Protein 7C2B (pdb70)

Nearest PDB structures (foldseek):
  7c3f-assembly2_D  TM=9.978E-01  e=9.687E-22  Arabidopsis thaliana
  7c3f-assembly6_P  TM=9.984E-01  e=7.703E-21  Arabidopsis thaliana
  2pu9-assembly1_A  TM=9.863E-01  e=1.055E-16  Synechocystis sp.
  2pvg-assembly1_A  TM=9.578E-01  e=2.365E-15  Synechocystis sp.
  2pvd-assembly1_A  TM=9.633E-01  e=4.521E-15  Synechocystis sp.

Organism: Arabidopsis thaliana (NCBI:txid3702)

Secondary structure (DSSP, 8-state):
-PPPHHHHHHHHHHHHHHHHHHT-B-BSSHHHHHHHHHHHHHHHHHHSS-B-TTB--S-HHHHHHH-TTBSSPHHHHHH---TTSSSB-TTSTTB-S-S---HHHHHHHT--/-HHHHHHHTTTT-EEEE-S--EE--STT-S-EE-TT-EEEEEEE--EETTEE---SS-EEEEEEEEETTTEEEEEEEEE-GGGEEE--/--TTSEEEE-TTTHHHHHHHTTTS-EEEEEE-TT-HHHHHHHHHHHHHHHH-TTSEEEEEE-STTTHHHHHHH---BSSEEEEEETTEEEEEEESS-HHHHHHHHHHHH-

Structure (mmCIF, N/CA/C/O backbone):
data_7C2B
#
_entry.id   7C2B
#
_cell.length_a   68.738
_cell.length_b   83.943
_cell.length_c   69.041
_cell.angle_alpha   90.000
_cell.angle_beta   90.000
_cell.angle_gamma   90.000
#
_symmetry.space_group_name_H-M   'P 21 21 21'
#
loop_
_entity.id
_entity.type
_entity.pdbx_description
1 polymer 'Ferredoxin-thioredoxin reductase catalytic chain, chloroplastic'
2 polymer 'Ferredoxin-thioredoxin reductase variable chain, chloroplastic'
3 polymer 'Thioredoxin F2, chloroplastic'
4 non-polymer 'IRON/SULFUR CLUSTER'
5 non-polymer 'NITRATE ION'
6 non-polymer 'MAGNESIUM ION'
7 water water
#
loop_
_atom_site.group_PDB
_atom_site.id
_atom_site.type_symbol
_atom_site.label_atom_id
_atom_site.label_alt_id
_atom_site.label_comp_id
_atom_site.label_asym_id
_atom_site.label_entity_id
_atom_site.label_seq_id
_atom_site.pdbx_PDB_ins_code
_atom_site.Cartn_x
_atom_site.Cartn_y
_atom_site.Cartn_z
_atom_site.occupancy
_atom_site.B_iso_or_equiv
_atom_site.auth_seq_id
_atom_site.auth_comp_id
_atom_site.auth_asym_id
_atom_site.auth_atom_id
_atom_site.pdbx_PDB_model_num
ATOM 1 N N . THR A 1 3 ? 36.501 60.285 65.560 1.00 53.44 3 THR A N 1
ATOM 2 C CA . THR A 1 3 ? 36.437 61.479 66.395 1.00 54.60 3 THR A CA 1
ATOM 3 C C . THR A 1 3 ? 35.623 62.563 65.686 1.00 51.09 3 THR A C 1
ATOM 4 O O . THR A 1 3 ? 35.230 62.387 64.530 1.00 51.81 3 THR A O 1
ATOM 8 N N . GLU A 1 4 ? 35.359 63.683 66.382 1.00 50.10 4 GLU A N 1
ATOM 9 C CA . GLU A 1 4 ? 34.575 64.742 65.763 1.00 42.82 4 GLU A CA 1
ATOM 10 C C . GLU A 1 4 ? 35.468 65.598 64.864 1.00 43.01 4 GLU A C 1
ATOM 11 O O . GLU A 1 4 ? 36.604 65.911 65.229 1.00 43.03 4 GLU A O 1
ATOM 17 N N . PRO A 1 5 ? 34.991 65.968 63.681 1.00 35.95 5 PRO A N 1
ATOM 18 C CA . PRO A 1 5 ? 35.796 66.810 62.793 1.00 32.55 5 PRO A CA 1
ATOM 19 C C . PRO A 1 5 ? 35.856 68.242 63.304 1.00 30.62 5 PRO A C 1
ATOM 20 O O . PRO A 1 5 ? 34.999 68.698 64.063 1.00 26.08 5 PRO A O 1
ATOM 24 N N . SER A 1 6 ? 36.897 68.953 62.878 1.00 29.12 6 SER A N 1
ATOM 25 C CA . SER A 1 6 ? 37.040 70.346 63.274 1.00 31.45 6 SER A CA 1
ATOM 26 C C . SER A 1 6 ? 35.916 71.180 62.675 1.00 30.63 6 SER A C 1
ATOM 27 O O . SER A 1 6 ? 35.390 70.879 61.600 1.00 25.82 6 SER A O 1
ATOM 30 N N . GLU A 1 7 ? 35.531 72.229 63.403 1.00 30.85 7 GLU A N 1
ATOM 31 C CA . GLU A 1 7 ? 34.536 73.165 62.893 1.00 31.94 7 GLU A CA 1
ATOM 32 C C . GLU A 1 7 ? 34.930 73.690 61.519 1.00 26.96 7 GLU A C 1
ATOM 33 O O . GLU A 1 7 ? 34.086 73.808 60.623 1.00 27.55 7 GLU A O 1
ATOM 39 N N . LYS A 1 8 ? 36.209 74.010 61.333 1.00 26.30 8 LYS A N 1
ATOM 40 C CA . LYS A 1 8 ? 36.621 74.654 60.089 1.00 31.59 8 LYS A CA 1
ATOM 41 C C . LYS A 1 8 ? 36.491 73.706 58.904 1.00 27.63 8 LYS A C 1
ATOM 42 O O . LYS A 1 8 ? 36.045 74.114 57.825 1.00 23.36 8 LYS A O 1
ATOM 48 N N . SER A 1 9 ? 36.854 72.433 59.094 1.00 27.55 9 SER A N 1
ATOM 49 C CA . SER A 1 9 ? 36.698 71.452 58.024 1.00 26.63 9 SER A CA 1
ATOM 50 C C . SER A 1 9 ? 35.229 71.178 57.730 1.00 22.91 9 SER A C 1
ATOM 51 O O . SER A 1 9 ? 34.857 70.980 56.570 1.00 22.13 9 SER A O 1
ATOM 54 N N . VAL A 1 10 ? 34.372 71.164 58.754 1.00 21.07 10 VAL A N 1
ATOM 55 C CA . VAL A 1 10 ? 32.945 70.997 58.488 1.00 20.29 10 VAL A CA 1
ATOM 56 C C . VAL A 1 10 ? 32.438 72.139 57.613 1.00 20.32 10 VAL A C 1
ATOM 57 O O . VAL A 1 10 ? 31.700 71.929 56.641 1.00 19.63 10 VAL A O 1
ATOM 61 N N . GLU A 1 11 ? 32.832 73.368 57.943 1.00 20.52 11 GLU A N 1
ATOM 62 C CA . GLU A 1 11 ? 32.378 74.512 57.158 1.00 21.95 11 GLU A CA 1
ATOM 63 C C . GLU A 1 11 ? 32.928 74.468 55.728 1.00 19.91 11 GLU A C 1
ATOM 64 O O . GLU A 1 11 ? 32.199 74.761 54.770 1.00 20.66 11 GLU A O 1
ATOM 70 N N . ILE A 1 12 ? 34.190 74.059 55.556 1.00 21.17 12 ILE A N 1
ATOM 71 C CA . ILE A 1 12 ? 34.729 73.819 54.210 1.00 22.06 12 ILE A CA 1
ATOM 72 C C . ILE A 1 12 ? 33.827 72.856 53.441 1.00 21.22 12 ILE A C 1
ATOM 73 O O . ILE A 1 12 ? 33.406 73.120 52.302 1.00 18.47 12 ILE A O 1
ATOM 78 N N . MET A 1 13 ? 33.491 71.732 54.066 1.00 19.21 13 MET A N 1
ATOM 79 C CA . MET A 1 13 ? 32.738 70.722 53.340 1.00 18.34 13 MET A CA 1
ATOM 80 C C . MET A 1 13 ? 31.268 71.103 53.183 1.00 17.65 13 MET A C 1
ATOM 81 O O . MET A 1 13 ? 30.616 70.671 52.215 1.00 18.12 13 MET A O 1
ATOM 86 N N . ARG A 1 14 ? 30.735 71.930 54.087 1.00 18.07 14 ARG A N 1
ATOM 87 C CA . ARG A 1 14 ? 29.373 72.427 53.911 1.00 18.49 14 ARG A CA 1
ATOM 88 C C . ARG A 1 14 ? 29.286 73.353 52.701 1.00 18.20 14 ARG A C 1
ATOM 89 O O . ARG A 1 14 ? 28.381 73.216 51.866 1.00 17.07 14 ARG A O 1
ATOM 97 N N . LYS A 1 15 ? 30.200 74.331 52.614 1.00 18.60 15 LYS A N 1
ATOM 98 C CA . LYS A 1 15 ? 30.216 75.245 51.472 1.00 19.87 15 LYS A CA 1
ATOM 99 C C . LYS A 1 15 ? 30.400 74.484 50.168 1.00 17.40 15 LYS A C 1
ATOM 100 O O . LYS A 1 15 ? 29.742 74.782 49.164 1.00 16.69 15 LYS A O 1
ATOM 106 N N . PHE A 1 16 ? 31.324 73.519 50.164 1.00 17.36 16 PHE A N 1
ATOM 107 C CA . PHE A 1 16 ? 31.526 72.660 49.000 1.00 16.13 16 PHE A CA 1
ATOM 108 C C . PHE A 1 16 ? 30.225 71.980 48.585 1.00 17.23 16 PHE A C 1
ATOM 109 O O . PHE A 1 16 ? 29.848 71.997 47.407 1.00 16.22 16 PHE A O 1
ATOM 117 N N . SER A 1 17 ? 29.519 71.383 49.548 1.00 16.59 17 SER A N 1
ATOM 118 C CA . SER A 1 17 ? 28.308 70.638 49.215 1.00 17.55 17 SER A CA 1
ATOM 119 C C . SER A 1 17 ? 27.273 71.526 48.543 1.00 16.60 17 SER A C 1
ATOM 120 O O . SER A 1 17 ? 26.632 71.111 47.571 1.00 17.02 17 SER A O 1
ATOM 123 N N . GLU A 1 18 ? 27.127 72.764 49.018 1.00 16.48 18 GLU A N 1
ATOM 124 C CA . GLU A 1 18 ? 26.152 73.680 48.434 1.00 18.21 18 GLU A CA 1
ATOM 125 C C . GLU A 1 18 ? 26.500 74.027 46.990 1.00 17.23 18 GLU A C 1
ATOM 126 O O . GLU A 1 18 ? 25.648 73.932 46.092 1.00 16.99 18 GLU A O 1
ATOM 132 N N . GLN A 1 19 ? 27.746 74.446 46.735 1.00 16.58 19 GLN A N 1
ATOM 133 C CA . GLN A 1 19 ? 28.064 74.843 45.370 1.00 16.12 19 GLN A CA 1
ATOM 134 C C . GLN A 1 19 ? 28.105 73.633 44.445 1.00 17.34 19 GLN A C 1
ATOM 135 O O . GLN A 1 19 ? 27.722 73.737 43.273 1.00 17.59 19 GLN A O 1
ATOM 141 N N . TYR A 1 20 ? 28.526 72.469 44.947 1.00 17.49 20 TYR A N 1
ATOM 142 C CA . TYR A 1 20 ? 28.604 71.327 44.044 1.00 17.01 20 TYR A CA 1
ATOM 143 C C . TYR A 1 20 ? 27.220 70.787 43.717 1.00 18.07 20 TYR A C 1
ATOM 144 O O . TYR A 1 20 ? 26.966 70.360 42.585 1.00 17.33 20 TYR A O 1
ATOM 153 N N . ALA A 1 21 ? 26.316 70.786 44.699 1.00 16.06 21 ALA A N 1
ATOM 154 C CA . ALA A 1 21 ? 24.931 70.441 44.402 1.00 18.63 21 ALA A CA 1
ATOM 155 C C . ALA A 1 21 ? 24.368 71.379 43.336 1.00 18.38 21 ALA A C 1
ATOM 156 O O . ALA A 1 21 ? 23.763 70.927 42.357 1.00 17.34 21 ALA A O 1
ATOM 158 N N . ARG A 1 22 ? 24.617 72.684 43.465 1.00 17.90 22 ARG A N 1
ATOM 159 C CA . ARG A 1 22 ? 24.118 73.614 42.457 1.00 18.11 22 ARG A CA 1
ATOM 160 C C . ARG A 1 22 ? 24.744 73.339 41.093 1.00 20.28 22 ARG A C 1
ATOM 161 O O . ARG A 1 22 ? 24.045 73.280 40.071 1.00 18.55 22 ARG A O 1
ATOM 169 N N . ARG A 1 23 ? 26.066 73.173 41.056 1.00 16.94 23 ARG A N 1
ATOM 170 C CA . ARG A 1 23 ? 26.742 72.965 39.780 1.00 20.23 23 ARG A CA 1
ATOM 171 C C . ARG A 1 23 ? 26.332 71.656 39.120 1.00 19.31 23 ARG A C 1
ATOM 172 O O . ARG A 1 23 ? 26.278 71.578 37.891 1.00 21.01 23 ARG A O 1
ATOM 180 N N . SER A 1 24 ? 26.056 70.619 39.899 1.00 17.81 24 SER A N 1
ATOM 181 C CA . SER A 1 24 ? 25.759 69.318 39.304 1.00 17.94 24 SER A CA 1
ATOM 182 C C . SER A 1 24 ? 24.267 69.088 39.117 1.00 18.88 24 SER A C 1
ATOM 183 O O . SER A 1 24 ? 23.873 68.041 38.590 1.00 20.31 24 SER A O 1
ATOM 186 N N . GLY A 1 25 ? 23.431 70.043 39.505 1.00 20.31 25 GLY A N 1
ATOM 187 C CA . GLY A 1 25 ? 21.994 69.850 39.401 1.00 21.53 25 GLY A CA 1
ATOM 188 C C . GLY A 1 25 ? 21.461 68.766 40.310 1.00 20.89 25 GLY A C 1
ATOM 189 O O . GLY A 1 25 ? 20.507 68.069 39.942 1.00 22.11 25 GLY A O 1
ATOM 190 N N . THR A 1 26 ? 22.040 68.609 41.495 1.00 17.51 26 THR A N 1
ATOM 191 C CA . THR A 1 26 ? 21.583 67.608 42.448 1.00 19.33 26 THR A CA 1
ATOM 192 C C . THR A 1 26 ? 21.091 68.288 43.715 1.00 19.28 26 THR A C 1
ATOM 193 O O . THR A 1 26 ? 21.268 69.497 43.918 1.00 18.68 26 THR A O 1
ATOM 197 N N . TYR A 1 27 ? 20.490 67.467 44.580 1.00 19.80 27 TYR A N 1
ATOM 198 C CA . TYR A 1 27 ? 19.731 67.937 45.727 1.00 20.46 27 TYR A CA 1
ATOM 199 C C . TYR A 1 27 ? 20.088 67.130 46.961 1.00 21.35 27 TYR A C 1
ATOM 200 O O . TYR A 1 27 ? 20.520 65.979 46.872 1.00 20.35 27 TYR A O 1
ATOM 209 N N . PHE A 1 28 ? 19.887 67.738 48.120 1.00 20.20 28 PHE A N 1
ATOM 210 C CA . PHE A 1 28 ? 20.160 67.037 49.360 1.00 19.57 28 PHE A CA 1
ATOM 211 C C . PHE A 1 28 ? 19.001 66.117 49.724 1.00 24.32 28 PHE A C 1
ATOM 212 O O . PHE A 1 28 ? 17.854 66.330 49.320 1.00 22.16 28 PHE A O 1
ATOM 220 N N .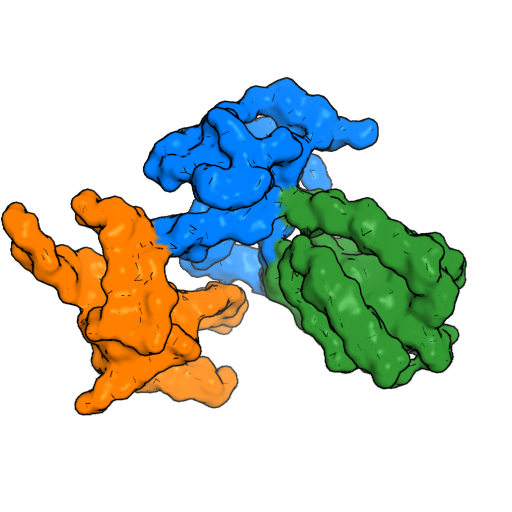 CYS A 1 29 ? 19.332 65.070 50.476 1.00 21.60 29 CYS A N 1
ATOM 221 C CA . CYS A 1 29 ? 18.360 64.077 50.906 1.00 22.77 29 CYS A CA 1
ATOM 222 C C . CYS A 1 29 ? 17.241 64.735 51.710 1.00 24.25 29 CYS A C 1
ATOM 223 O O . CYS A 1 29 ? 17.463 65.714 52.423 1.00 23.76 29 CYS A O 1
ATOM 226 N N . VAL A 1 30 ? 16.018 64.200 51.573 1.00 26.24 30 VAL A N 1
ATOM 227 C CA . VAL A 1 30 ? 14.885 64.727 52.343 1.00 26.25 30 VAL A CA 1
ATOM 228 C C . VAL A 1 30 ? 15.219 64.751 53.829 1.00 27.51 30 VAL A C 1
ATOM 229 O O . VAL A 1 30 ? 14.850 65.679 54.556 1.00 29.19 30 VAL A O 1
ATOM 233 N N . ASP A 1 31 ? 15.935 63.740 54.300 1.00 29.19 31 ASP A N 1
ATOM 234 C CA . ASP A 1 31 ? 16.453 63.724 55.665 1.00 26.88 31 ASP A CA 1
ATOM 235 C C . ASP A 1 31 ? 17.829 64.377 55.645 1.00 25.69 31 ASP A C 1
ATOM 236 O O . ASP A 1 31 ? 18.814 63.760 55.237 1.00 23.03 31 ASP A O 1
ATOM 241 N N . LYS A 1 32 ? 17.906 65.633 56.094 1.00 26.94 32 LYS A N 1
ATOM 242 C CA . LYS A 1 32 ? 19.184 66.332 56.087 1.00 26.11 32 LYS A CA 1
ATOM 243 C C . LYS A 1 32 ? 20.139 65.833 57.162 1.00 23.91 32 LYS A C 1
ATOM 244 O O . LYS A 1 32 ? 21.292 66.271 57.190 1.00 24.00 32 LYS A O 1
ATOM 250 N N . GLY A 1 33 ? 19.688 64.945 58.053 1.00 25.71 33 GLY A N 1
ATOM 251 C CA . GLY A 1 33 ? 20.630 64.225 58.893 1.00 24.02 33 GLY A CA 1
ATOM 252 C C . GLY A 1 33 ? 21.593 63.380 58.078 1.00 21.59 33 GLY A C 1
ATOM 253 O O . GLY A 1 33 ? 22.771 63.259 58.422 1.00 22.89 33 GLY A O 1
ATOM 254 N N . VAL A 1 34 ? 21.109 62.791 56.981 1.00 23.53 34 VAL A N 1
ATOM 255 C CA . VAL A 1 34 ? 21.986 62.013 56.104 1.00 21.31 34 VAL A CA 1
ATOM 256 C C . VAL A 1 34 ? 23.039 62.921 55.484 1.00 21.43 34 VAL A C 1
ATOM 257 O O . VAL A 1 34 ? 24.233 62.603 55.485 1.00 19.56 34 VAL A O 1
ATOM 261 N N . THR A 1 35 ? 22.598 64.064 54.941 1.00 18.13 35 THR A N 1
ATOM 262 C CA . THR A 1 35 ? 23.502 65.088 54.409 1.00 18.94 35 THR A CA 1
ATOM 263 C C . THR A 1 35 ? 24.545 65.490 55.438 1.00 19.46 35 THR A C 1
ATOM 264 O O . THR A 1 35 ? 25.742 65.556 55.138 1.00 21.00 35 THR A O 1
ATOM 268 N N . SER A 1 36 ? 24.097 65.773 56.664 1.00 18.55 36 SER A N 1
ATOM 269 C CA . SER A 1 36 ? 24.994 66.295 57.694 1.00 19.59 36 SER A CA 1
ATOM 270 C C . SER A 1 36 ? 26.031 65.267 58.107 1.00 20.49 36 SER A C 1
ATOM 271 O O . SER A 1 36 ? 27.193 65.614 58.354 1.00 19.09 36 SER A O 1
ATOM 274 N N . VAL A 1 37 ? 25.620 64.003 58.218 1.00 19.17 37 VAL A N 1
ATOM 275 C CA . VAL A 1 37 ? 26.554 62.947 58.593 1.00 19.48 37 VAL A CA 1
ATOM 276 C C . VAL A 1 37 ? 27.653 62.805 57.547 1.00 18.02 37 VAL A C 1
ATOM 277 O O . VAL A 1 37 ? 28.835 62.672 57.880 1.00 21.14 37 VAL A O 1
ATOM 281 N N . VAL A 1 38 ? 27.281 62.809 56.264 1.00 17.52 38 VAL A N 1
ATOM 282 C CA . VAL A 1 38 ? 28.289 62.656 55.217 1.00 17.27 38 VAL A CA 1
ATOM 283 C C . VAL A 1 38 ? 29.219 63.865 55.183 1.00 18.49 38 VAL A C 1
ATOM 284 O O . VAL A 1 38 ? 30.437 63.730 55.007 1.00 18.89 38 VAL A O 1
ATOM 288 N N . ILE A 1 39 ? 28.666 65.064 55.367 1.00 18.34 39 ILE A N 1
ATOM 289 C CA . ILE A 1 39 ? 29.511 66.254 55.390 1.00 18.44 39 ILE A CA 1
ATOM 290 C C . ILE A 1 39 ? 30.525 66.148 56.516 1.00 18.96 39 ILE A C 1
ATOM 291 O O . ILE A 1 39 ? 31.703 66.488 56.344 1.00 17.07 39 ILE A O 1
ATOM 296 N N . LYS A 1 40 ? 30.098 65.635 57.678 1.00 17.43 40 LYS A N 1
ATOM 297 C CA . LYS A 1 40 ? 31.046 65.481 58.783 1.00 20.43 40 LYS A CA 1
ATOM 298 C C . LYS A 1 40 ? 32.084 64.400 58.483 1.00 20.11 40 LYS A C 1
ATOM 299 O O . LYS A 1 40 ? 33.249 64.539 58.874 1.00 22.39 40 LYS A O 1
ATOM 305 N N . GLY A 1 41 ? 31.697 63.356 57.751 1.00 20.83 41 GLY A N 1
ATOM 306 C CA . GLY A 1 41 ? 32.668 62.343 57.350 1.00 20.75 41 GLY A CA 1
ATOM 307 C C . GLY A 1 41 ? 33.708 62.892 56.395 1.00 20.42 41 GLY A C 1
ATOM 308 O O . GLY A 1 41 ? 34.903 62.596 56.521 1.00 18.84 41 GLY A O 1
ATOM 309 N N . LEU A 1 42 ? 33.270 63.704 55.430 1.00 17.83 42 LEU A N 1
ATOM 310 C CA . LEU A 1 42 ? 34.223 64.358 54.545 1.00 17.95 42 LEU A CA 1
ATOM 311 C C . LEU A 1 42 ? 35.182 65.230 55.343 1.00 19.70 42 LEU A C 1
ATOM 312 O O . LEU A 1 42 ? 36.394 65.225 55.095 1.00 21.62 42 LEU A O 1
ATOM 317 N N . ALA A 1 43 ? 34.655 65.970 56.320 1.00 18.98 43 ALA A N 1
ATOM 318 C CA . ALA A 1 43 ? 35.497 66.845 57.136 1.00 20.26 43 ALA A CA 1
ATOM 319 C C . ALA A 1 43 ? 36.470 66.036 57.981 1.00 22.00 43 ALA A C 1
ATOM 320 O O . ALA A 1 43 ? 37.644 66.400 58.108 1.00 22.77 43 ALA A O 1
ATOM 322 N N . GLU A 1 44 ? 35.991 64.937 58.571 1.00 22.01 44 GLU A N 1
ATOM 323 C CA . GLU A 1 44 ? 36.846 64.087 59.393 1.00 24.68 44 GLU A CA 1
ATOM 324 C C . GLU A 1 44 ? 37.978 63.480 58.572 1.00 25.90 44 GLU A C 1
ATOM 325 O O . GLU A 1 44 ? 39.124 63.393 59.036 1.00 27.25 44 GLU A O 1
ATOM 331 N N . HIS A 1 45 ? 37.675 63.046 57.348 1.00 23.11 45 HIS A N 1
ATOM 332 C CA . HIS A 1 45 ? 38.717 62.482 56.499 1.00 23.30 45 HIS A CA 1
ATOM 333 C C . HIS A 1 45 ? 39.706 63.556 56.062 1.00 25.66 45 HIS A C 1
ATOM 334 O O . HIS A 1 45 ? 40.917 63.299 55.991 1.00 25.73 45 HIS A O 1
ATOM 341 N N . LYS A 1 46 ? 39.218 64.771 55.786 1.00 22.28 46 LYS A N 1
ATOM 342 C CA . LYS A 1 46 ? 40.137 65.871 55.511 1.00 24.16 46 LYS A CA 1
ATOM 343 C C . LYS A 1 46 ? 41.083 66.086 56.690 1.00 27.07 46 LYS A C 1
ATOM 344 O O . LYS A 1 46 ? 42.305 66.162 56.511 1.00 28.14 46 LYS A O 1
ATOM 350 N N . ASP A 1 47 ? 40.531 66.144 57.912 1.00 25.25 47 ASP A N 1
ATOM 351 C CA . ASP A 1 47 ? 41.352 66.313 59.113 1.00 28.06 47 ASP A CA 1
ATOM 352 C C . ASP A 1 47 ? 42.390 65.201 59.246 1.00 33.30 47 ASP A C 1
ATOM 353 O O . ASP A 1 47 ? 43.571 65.465 59.502 1.00 32.15 47 ASP A O 1
ATOM 358 N N . SER A 1 48 ? 41.969 63.942 59.081 1.00 29.36 48 SER A N 1
ATOM 359 C CA . SER A 1 48 ? 42.850 62.828 59.433 1.00 29.12 48 SER A CA 1
ATOM 360 C C . SER A 1 48 ? 43.799 62.445 58.307 1.00 33.61 48 SER A C 1
ATOM 361 O O . SER A 1 48 ? 44.939 62.048 58.572 1.00 32.27 48 SER A O 1
ATOM 364 N N . TYR A 1 49 ? 43.344 62.513 57.055 1.00 29.09 49 TYR A N 1
ATOM 365 C CA . TYR A 1 49 ? 44.121 62.012 55.931 1.00 28.94 49 TYR A CA 1
ATOM 366 C C . TYR A 1 49 ? 44.576 63.094 54.968 1.00 29.45 49 TYR A C 1
ATOM 367 O O . TYR A 1 49 ? 45.384 62.804 54.078 1.00 30.07 49 TYR A O 1
ATOM 376 N N . GLY A 1 50 ? 44.075 64.315 55.104 1.00 26.76 50 GLY A N 1
ATOM 377 C CA . GLY A 1 50 ? 44.440 65.387 54.211 1.00 27.54 50 GLY A CA 1
ATOM 378 C C . GLY A 1 50 ? 43.516 65.573 53.030 1.00 28.29 50 GLY A C 1
ATOM 379 O O . GLY A 1 50 ? 43.720 66.506 52.251 1.00 26.69 50 GLY A O 1
ATOM 380 N N . ALA A 1 51 ? 42.502 64.715 52.865 1.00 26.25 51 ALA A N 1
ATOM 381 C CA . ALA A 1 51 ? 41.602 64.870 51.730 1.00 25.37 51 ALA A CA 1
ATOM 382 C C . ALA A 1 51 ? 40.262 64.252 52.084 1.00 23.25 51 ALA A C 1
ATOM 383 O O . ALA A 1 51 ? 40.234 63.254 52.818 1.00 21.91 51 ALA A O 1
ATOM 385 N N . PRO A 1 52 ? 39.148 64.804 51.609 1.00 19.59 52 PRO A N 1
ATOM 386 C CA . PRO A 1 52 ? 37.820 64.237 51.937 1.00 20.01 52 PRO A CA 1
ATOM 387 C C . PRO A 1 52 ? 37.520 62.968 51.151 1.00 18.15 52 PRO A C 1
ATOM 388 O O . PRO A 1 52 ? 36.705 62.940 50.215 1.00 18.23 52 PRO A O 1
ATOM 392 N N . LEU A 1 53 ? 38.185 61.882 51.523 1.00 17.39 53 LEU A N 1
ATOM 393 C CA . LEU A 1 53 ? 37.829 60.595 50.947 1.00 16.84 53 LEU A CA 1
ATOM 394 C C . LEU A 1 53 ? 36.387 60.257 51.296 1.00 15.10 53 LEU A C 1
ATOM 395 O O . LEU A 1 53 ? 35.900 60.567 52.387 1.00 17.78 53 LEU A O 1
ATOM 400 N N . CYS A 1 54 ? 35.718 59.612 50.355 1.00 17.16 54 CYS A N 1
ATOM 401 C CA . CYS A 1 54 ? 34.356 59.136 50.513 1.00 18.10 54 CYS A CA 1
ATOM 402 C C . CYS A 1 54 ? 34.190 58.442 51.856 1.00 17.16 54 CYS A C 1
ATOM 403 O O . CYS A 1 54 ? 34.927 57.495 52.148 1.00 18.26 54 CYS A O 1
ATOM 406 N N . PRO A 1 55 ? 33.251 58.884 52.702 1.00 16.94 55 PRO A N 1
ATOM 407 C CA . PRO A 1 55 ? 33.036 58.193 53.979 1.00 20.12 55 PRO A CA 1
ATOM 408 C C . PRO A 1 55 ? 32.258 56.898 53.856 1.00 18.85 55 PRO A C 1
ATOM 409 O O . PRO A 1 55 ? 32.105 56.205 54.866 1.00 20.02 55 PRO A O 1
ATOM 413 N N . CYS A 1 56 ? 31.745 56.556 52.678 1.00 16.53 56 CYS A N 1
ATOM 414 C CA . CYS A 1 56 ? 31.047 55.292 52.484 1.00 16.30 56 CYS A CA 1
ATOM 415 C C . CYS A 1 56 ? 31.886 54.314 51.663 1.00 17.22 56 CYS A C 1
ATOM 416 O O . CYS A 1 56 ? 31.356 53.518 50.882 1.00 17.03 56 CYS A O 1
ATOM 419 N N . ARG A 1 57 ? 33.203 54.380 51.828 1.00 20.19 57 ARG A N 1
ATOM 420 C CA . ARG A 1 57 ? 34.129 53.405 51.264 1.00 20.58 57 ARG A CA 1
ATOM 421 C C . ARG A 1 57 ? 35.111 52.992 52.348 1.00 20.44 57 ARG A C 1
ATOM 422 O O . ARG A 1 57 ? 35.396 53.767 53.269 1.00 20.11 57 ARG A O 1
ATOM 430 N N . HIS A 1 58 ? 35.623 51.765 52.249 1.00 17.29 58 HIS A N 1
ATOM 431 C CA . HIS A 1 58 ? 36.697 51.313 53.126 1.00 19.32 58 HIS A CA 1
ATOM 432 C C . HIS A 1 58 ? 38.000 51.252 52.341 1.00 18.91 58 HIS A C 1
ATOM 433 O O . HIS A 1 58 ? 38.015 50.808 51.192 1.00 19.97 58 HIS A O 1
ATOM 440 N N . TYR A 1 59 ? 39.090 51.703 52.966 1.00 21.26 59 TYR A N 1
ATOM 441 C CA . TYR A 1 59 ? 40.382 51.831 52.311 1.00 24.20 59 TYR A CA 1
ATOM 442 C C . TYR A 1 59 ? 41.461 51.058 53.058 1.00 25.74 59 TYR A C 1
ATOM 443 O O . TYR A 1 59 ? 41.449 50.970 54.289 1.00 25.45 59 TYR A O 1
ATOM 452 N N . ASP A 1 60 ? 42.418 50.533 52.295 1.00 25.88 60 ASP A N 1
ATOM 453 C CA . ASP A 1 60 ? 43.622 49.954 52.877 1.00 28.19 60 ASP A CA 1
ATOM 454 C C . ASP A 1 60 ? 44.607 51.066 53.221 1.00 30.95 60 ASP A C 1
ATOM 455 O O . ASP A 1 60 ? 44.661 51.519 54.372 1.00 32.23 60 ASP A O 1
ATOM 460 N N . ASP A 1 61 ? 45.365 51.542 52.233 1.00 28.30 61 ASP A N 1
ATOM 461 C CA . ASP A 1 61 ? 46.360 52.588 52.467 1.00 29.57 61 ASP A CA 1
ATOM 462 C C . ASP A 1 61 ? 45.736 53.952 52.190 1.00 26.64 61 ASP A C 1
ATOM 463 O O . ASP A 1 61 ? 45.527 54.314 51.029 1.00 27.33 61 ASP A O 1
ATOM 468 N N . LYS A 1 62 ? 45.464 54.717 53.253 1.00 27.12 62 LYS A N 1
ATOM 469 C CA . LYS A 1 62 ? 44.799 56.009 53.091 1.00 29.26 62 LYS A CA 1
ATOM 470 C C . LYS A 1 62 ? 45.647 56.981 52.275 1.00 26.78 62 LYS A C 1
ATOM 471 O O . LYS A 1 62 ? 45.120 57.710 51.427 1.00 24.35 62 LYS A O 1
ATOM 477 N N . ALA A 1 63 ? 46.962 57.011 52.516 1.00 24.76 63 ALA A N 1
ATOM 478 C CA . ALA A 1 63 ? 47.791 57.994 51.817 1.00 30.40 63 ALA A CA 1
ATOM 479 C C . ALA A 1 63 ? 47.824 57.720 50.324 1.00 26.64 63 ALA A C 1
ATOM 480 O O . ALA A 1 63 ? 47.860 58.663 49.518 1.00 26.87 63 ALA A O 1
ATOM 482 N N . ALA A 1 64 ? 47.772 56.443 49.937 1.00 24.04 64 ALA A N 1
ATOM 483 C CA . ALA A 1 64 ? 47.753 56.104 48.521 1.00 24.71 64 ALA A CA 1
ATOM 484 C C . ALA A 1 64 ? 46.421 56.481 47.884 1.00 24.28 64 ALA A C 1
ATOM 485 O O . ALA A 1 64 ? 46.384 56.956 46.741 1.00 22.86 64 ALA A O 1
ATOM 487 N N . GLU A 1 65 ? 45.318 56.275 48.603 1.00 23.72 65 GLU A N 1
ATOM 488 C CA . GLU A 1 65 ? 44.019 56.699 48.090 1.00 22.00 65 GLU A CA 1
ATOM 489 C C . GLU A 1 65 ? 43.947 58.220 47.943 1.00 22.47 65 GLU A C 1
ATOM 490 O O . GLU A 1 65 ? 43.413 58.726 46.951 1.00 24.03 65 GLU A O 1
ATOM 496 N N . VAL A 1 66 ? 44.494 58.963 48.908 1.00 23.83 66 VAL A N 1
ATOM 497 C CA . VAL A 1 66 ? 44.533 60.423 48.789 1.00 22.96 66 VAL A CA 1
ATOM 498 C C . VAL A 1 66 ? 45.327 60.832 47.555 1.00 23.84 66 VAL A C 1
ATOM 499 O O . VAL A 1 66 ? 44.900 61.695 46.776 1.00 24.50 66 VAL A O 1
ATOM 503 N N . GLY A 1 67 ? 46.489 60.212 47.349 1.00 26.21 67 GLY A N 1
ATOM 504 C CA . GLY A 1 67 ? 47.309 60.570 46.204 1.00 27.55 67 GLY A CA 1
ATOM 505 C C . GLY A 1 67 ? 46.664 60.231 44.874 1.00 26.63 67 GLY A C 1
ATOM 506 O O . GLY A 1 67 ? 46.728 61.017 43.927 1.00 24.73 67 GLY A O 1
ATOM 507 N N . GLN A 1 68 ? 46.047 59.052 44.773 1.00 23.12 68 GLN A N 1
ATOM 508 C CA . GLN A 1 68 ? 45.469 58.667 43.494 1.00 22.66 68 GLN A CA 1
ATOM 509 C C . GLN A 1 68 ? 44.164 59.418 43.218 1.00 23.32 68 GLN A C 1
ATOM 510 O O . GLN A 1 68 ? 43.915 59.835 42.082 1.00 26.25 68 GLN A O 1
ATOM 516 N N . GLY A 1 69 ? 43.322 59.597 44.233 1.00 20.96 69 GLY A N 1
ATOM 517 C CA . GLY A 1 69 ? 42.250 60.579 44.166 1.00 20.84 69 GLY A CA 1
ATOM 518 C C . GLY A 1 69 ? 40.903 60.099 43.656 1.00 21.90 69 GLY A C 1
ATOM 519 O O . GLY A 1 69 ? 39.953 60.893 43.658 1.00 19.68 69 GLY A O 1
ATOM 520 N N . PHE A 1 70 ? 40.785 58.836 43.227 1.00 18.83 70 PHE A N 1
ATOM 521 C CA . PHE A 1 70 ? 39.525 58.347 42.660 1.00 19.58 70 PHE A CA 1
ATOM 522 C C . PHE A 1 70 ? 38.365 58.556 43.625 1.00 15.88 70 PHE A C 1
ATOM 523 O O . PHE A 1 70 ? 37.276 58.979 43.218 1.00 17.47 70 PHE A O 1
ATOM 531 N N . TRP A 1 71 ? 38.582 58.278 44.905 1.00 16.19 71 TRP A N 1
ATOM 532 C CA . TRP A 1 71 ? 37.520 58.345 45.893 1.00 17.96 71 TRP A CA 1
ATOM 533 C C . TRP A 1 71 ? 37.543 59.643 46.689 1.00 17.70 71 TRP A C 1
ATOM 534 O O . TRP A 1 71 ? 36.825 59.748 47.682 1.00 17.16 71 TRP A O 1
ATOM 545 N N . ASN A 1 72 ? 38.367 60.617 46.298 1.00 18.31 72 ASN A N 1
ATOM 546 C CA . ASN A 1 72 ? 38.293 61.936 46.920 1.00 18.93 72 ASN A CA 1
ATOM 547 C C . ASN A 1 72 ? 37.037 62.663 46.457 1.00 17.16 72 ASN A C 1
ATOM 548 O O . ASN A 1 72 ? 36.807 62.825 45.257 1.00 18.20 72 ASN A O 1
ATOM 553 N N . CYS A 1 73 ? 36.244 63.119 47.402 1.00 16.83 73 CYS A N 1
ATOM 554 C CA . CYS A 1 73 ? 34.958 63.726 47.061 1.00 16.94 73 CYS A CA 1
ATOM 555 C C . CYS A 1 73 ? 35.185 65.080 46.381 1.00 17.34 73 CYS A C 1
ATOM 556 O O . CYS A 1 73 ? 35.992 65.880 46.869 1.00 16.65 73 CYS A O 1
ATOM 559 N N . PRO A 1 74 ? 34.516 65.373 45.251 1.00 15.56 74 PRO A N 1
ATOM 560 C CA . PRO A 1 74 ? 33.567 64.523 44.527 1.00 17.33 74 PRO A CA 1
ATOM 561 C C . PRO A 1 74 ? 34.289 63.416 43.796 1.00 19.21 74 PRO A C 1
ATOM 562 O O . PRO A 1 74 ? 35.209 63.69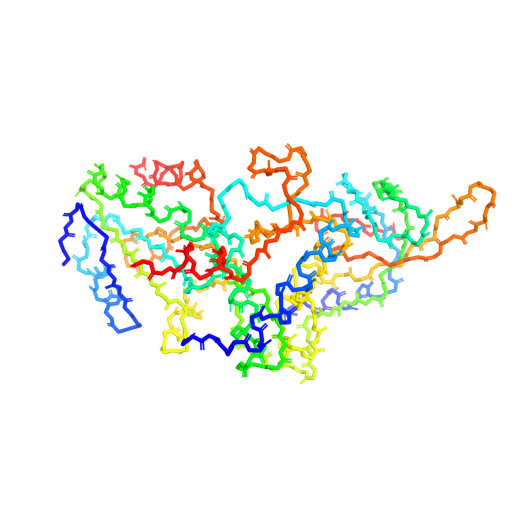1 43.019 1.00 17.30 74 PRO A O 1
ATOM 566 N N . CYS A 1 75 ? 33.883 62.177 44.056 1.00 15.14 75 CYS A N 1
ATOM 567 C CA . CYS A 1 75 ? 34.601 61.026 43.520 1.00 17.99 75 CYS A CA 1
ATOM 568 C C . CYS A 1 75 ? 34.364 60.883 42.012 1.00 18.34 75 CYS A C 1
ATOM 569 O O . CYS A 1 75 ? 33.490 61.521 41.421 1.00 16.62 75 CYS A O 1
ATOM 572 N N . VAL A 1 76 ? 35.132 59.993 41.385 1.00 17.21 76 VAL A N 1
ATOM 573 C CA . VAL A 1 76 ? 34.974 59.772 39.948 1.00 18.39 76 VAL A CA 1
ATOM 574 C C . VAL A 1 76 ? 33.556 59.338 39.576 1.00 16.24 76 VAL A C 1
ATOM 575 O O . VAL A 1 76 ? 33.016 59.866 38.587 1.00 16.79 76 VAL A O 1
ATOM 579 N N . PRO A 1 77 ? 32.908 58.406 40.286 1.00 17.55 77 PRO A N 1
ATOM 580 C CA . PRO A 1 77 ? 31.528 58.058 39.892 1.00 19.24 77 PRO A CA 1
ATOM 581 C C . PRO A 1 77 ? 30.577 59.236 39.941 1.00 16.95 77 PRO A C 1
ATOM 582 O O . PRO A 1 77 ? 29.670 59.314 39.106 1.00 17.08 77 PRO A O 1
ATOM 586 N N . MET A 1 78 ? 30.764 60.158 40.887 1.00 15.20 78 MET A N 1
ATOM 587 C CA . MET A 1 78 ? 29.930 61.351 40.940 1.00 14.79 78 MET A CA 1
ATOM 588 C C . MET A 1 78 ? 30.261 62.299 39.790 1.00 17.23 78 MET A C 1
ATOM 589 O O . MET A 1 78 ? 29.368 62.772 39.088 1.00 16.73 78 MET A O 1
ATOM 594 N N . ARG A 1 79 ? 31.548 62.574 39.569 1.00 16.74 79 ARG A N 1
ATOM 595 C CA . ARG A 1 79 ? 31.934 63.524 38.527 1.00 16.84 79 ARG A CA 1
ATOM 596 C C . ARG A 1 79 ? 31.461 63.071 37.154 1.00 18.31 79 ARG A C 1
ATOM 597 O O . ARG A 1 79 ? 30.998 63.885 36.347 1.00 19.86 79 ARG A O 1
ATOM 605 N N . GLU A 1 80 ? 31.558 61.777 36.868 1.00 16.38 80 GLU A N 1
ATOM 606 C CA . GLU A 1 80 ? 31.280 61.303 35.527 1.00 17.68 80 GLU A CA 1
ATOM 607 C C . GLU A 1 80 ? 29.857 60.802 35.361 1.00 16.95 80 GLU A C 1
ATOM 608 O O . GLU A 1 80 ? 29.245 61.059 34.327 1.00 18.49 80 GLU A O 1
ATOM 614 N N . ARG A 1 81 ? 29.318 60.099 36.357 1.00 18.68 81 ARG A N 1
ATOM 615 C CA . ARG A 1 81 ? 28.019 59.445 36.233 1.00 17.85 81 ARG A CA 1
ATOM 616 C C . ARG A 1 81 ? 26.969 60.029 37.163 1.00 18.76 81 ARG A C 1
ATOM 617 O O . ARG A 1 81 ? 25.838 59.528 37.178 1.00 19.85 81 ARG A O 1
ATOM 625 N N . LYS A 1 82 ? 27.318 61.057 37.939 1.00 17.69 82 LYS A N 1
ATOM 626 C CA . LYS A 1 82 ? 26.431 61.619 38.965 1.00 19.13 82 LYS A CA 1
ATOM 627 C C . LYS A 1 82 ? 25.908 60.533 39.905 1.00 19.31 82 LYS A C 1
ATOM 628 O O . LYS A 1 82 ? 24.761 60.567 40.369 1.00 20.31 82 LYS A O 1
ATOM 634 N N . GLU A 1 83 ? 26.769 59.576 40.219 1.00 16.61 83 GLU A N 1
ATOM 635 C CA . GLU A 1 83 ? 26.440 58.508 41.148 1.00 16.32 83 GLU A CA 1
ATOM 636 C C . GLU A 1 83 ? 27.080 58.819 42.491 1.00 21.35 83 GLU A C 1
ATOM 637 O O . GLU A 1 83 ? 28.308 58.801 42.619 1.00 18.43 83 GLU A O 1
ATOM 643 N N . CYS A 1 84 ? 26.247 59.091 43.495 1.00 17.65 84 CYS A N 1
ATOM 644 C CA . CYS A 1 84 ? 26.710 59.401 44.851 1.00 16.78 84 CYS A CA 1
ATOM 645 C C . CYS A 1 84 ? 26.103 58.379 45.802 1.00 19.74 84 CYS A C 1
ATOM 646 O O . CYS A 1 84 ? 24.983 58.568 46.267 1.00 17.47 84 CYS A O 1
ATOM 649 N N . HIS A 1 85 ? 26.836 57.300 46.106 1.00 16.97 85 HIS A N 1
ATOM 650 C CA . HIS A 1 85 ? 26.240 56.263 46.947 1.00 17.38 85 HIS A CA 1
ATOM 651 C C . HIS A 1 85 ? 26.168 56.676 48.414 1.00 19.41 85 HIS A C 1
ATOM 652 O O . HIS A 1 85 ? 25.443 56.042 49.184 1.00 18.60 85 HIS A O 1
ATOM 659 N N . CYS A 1 86 ? 26.862 57.750 48.808 1.00 17.69 86 CYS A N 1
ATOM 660 C CA . CYS A 1 86 ? 26.718 58.336 50.134 1.00 17.88 86 CYS A CA 1
ATOM 661 C C . CYS A 1 86 ? 25.372 59.017 50.343 1.00 18.59 86 CYS A C 1
ATOM 662 O O . CYS A 1 86 ? 25.047 59.345 51.487 1.00 19.61 86 CYS A O 1
ATOM 665 N N . MET A 1 87 ? 24.626 59.277 49.269 1.00 19.50 87 MET A N 1
ATOM 666 C CA . MET A 1 87 ? 23.362 60.026 49.306 1.00 17.16 87 MET A CA 1
ATOM 667 C C . MET A 1 87 ? 23.571 61.470 49.769 1.00 21.12 87 MET A C 1
ATOM 668 O O . MET A 1 87 ? 22.692 62.080 50.392 1.00 19.58 87 MET A O 1
ATOM 673 N N . LEU A 1 88 ? 24.741 62.025 49.446 1.00 17.89 88 LEU A N 1
ATOM 674 C CA . LEU A 1 88 ? 24.980 63.452 49.613 1.00 16.83 88 LEU A CA 1
ATOM 675 C C . LEU A 1 88 ? 24.374 64.249 48.458 1.00 18.25 88 LEU A C 1
ATOM 676 O O . LEU A 1 88 ? 23.559 65.146 48.684 1.00 17.90 88 LEU A O 1
ATOM 681 N N . PHE A 1 89 ? 24.721 63.897 47.211 1.00 16.95 89 PHE A N 1
ATOM 682 C CA . PHE A 1 89 ? 24.231 64.562 46.003 1.00 16.57 89 PHE A CA 1
ATOM 683 C C . PHE A 1 89 ? 23.262 63.639 45.283 1.00 19.86 89 PHE A C 1
ATOM 684 O O . PHE A 1 89 ? 23.681 62.636 44.697 1.00 20.26 89 PHE A O 1
ATOM 692 N N . LEU A 1 90 ? 21.971 63.970 45.306 1.00 19.62 90 LEU A N 1
ATOM 693 C CA . LEU A 1 90 ? 20.946 63.087 44.758 1.00 18.91 90 LEU A CA 1
ATOM 694 C C . LEU A 1 90 ? 20.347 63.714 43.508 1.00 21.25 90 LEU A C 1
ATOM 695 O O . LEU A 1 90 ? 20.044 64.908 43.491 1.00 19.53 90 LEU A O 1
ATOM 700 N N . THR A 1 91 ? 20.185 62.927 42.450 1.00 19.74 91 THR A N 1
ATOM 701 C CA . THR A 1 91 ? 19.556 63.502 41.272 1.00 23.70 91 THR A CA 1
ATOM 702 C C . THR A 1 91 ? 18.060 63.695 41.543 1.00 26.61 91 THR A C 1
ATOM 703 O O . THR A 1 91 ? 17.488 63.010 42.396 1.00 24.22 91 THR A O 1
ATOM 707 N N . PRO A 1 92 ? 17.412 64.646 40.856 1.00 24.40 92 PRO A N 1
ATOM 708 C CA . PRO A 1 92 ? 16.021 64.984 41.218 1.00 26.74 92 PRO A CA 1
ATOM 709 C C . PRO A 1 92 ? 15.046 63.831 41.057 1.00 30.01 92 PRO A C 1
ATOM 710 O O . PRO A 1 92 ? 14.013 63.808 41.741 1.00 27.87 92 PRO A O 1
ATOM 714 N N . ASP A 1 93 ? 15.343 62.872 40.176 1.00 28.40 93 ASP A N 1
ATOM 715 C CA . ASP A 1 93 ? 14.484 61.704 39.999 1.00 31.73 93 ASP A CA 1
ATOM 716 C C . ASP A 1 93 ? 14.591 60.710 41.146 1.00 31.34 93 ASP A C 1
ATOM 717 O O . ASP A 1 93 ? 13.744 59.815 41.248 1.00 31.89 93 ASP A O 1
ATOM 722 N N . ASN A 1 94 ? 15.607 60.825 41.997 1.00 28.76 94 ASN A N 1
ATOM 723 C CA . ASN A 1 94 ? 15.746 59.912 43.123 1.00 31.00 94 ASN A CA 1
ATOM 724 C C . ASN A 1 94 ? 14.623 60.136 44.132 1.00 31.63 94 ASN A C 1
ATOM 725 O O . ASN A 1 94 ? 14.276 61.274 44.455 1.00 27.04 94 ASN A O 1
ATOM 730 N N . ASP A 1 95 ? 14.072 59.030 44.649 1.00 29.11 95 ASP A N 1
ATOM 731 C CA . ASP A 1 95 ? 12.939 59.098 45.568 1.00 33.70 95 ASP A CA 1
ATOM 732 C C . ASP A 1 95 ? 13.269 59.829 46.861 1.00 33.15 95 ASP A C 1
ATOM 733 O O . ASP A 1 95 ? 12.361 60.349 47.515 1.00 33.10 95 ASP A O 1
ATOM 738 N N . PHE A 1 96 ? 14.533 59.855 47.269 1.00 28.62 96 PHE A N 1
ATOM 739 C CA . PHE A 1 96 ? 14.902 60.498 48.518 1.00 30.40 96 PHE A CA 1
ATOM 740 C C . PHE A 1 96 ? 15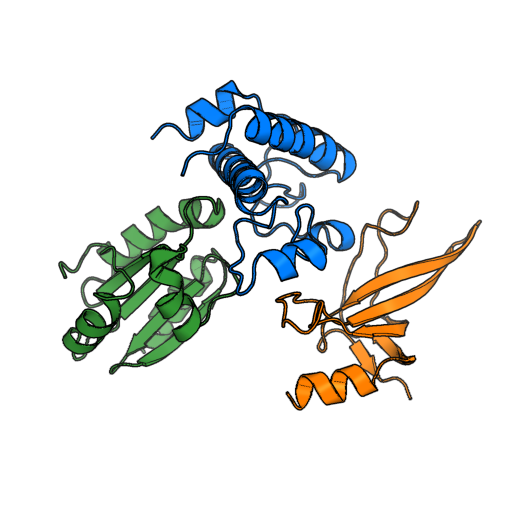.468 61.897 48.316 1.00 26.00 96 PHE A C 1
ATOM 741 O O . PHE A 1 96 ? 15.888 62.525 49.290 1.00 26.80 96 PHE A O 1
ATOM 749 N N . ALA A 1 97 ? 15.474 62.398 47.082 1.00 24.92 97 ALA A N 1
ATOM 750 C CA . ALA A 1 97 ? 15.902 63.769 46.833 1.00 23.46 97 ALA A CA 1
ATOM 751 C C . ALA A 1 97 ? 14.848 64.743 47.334 1.00 28.89 97 ALA A C 1
ATOM 752 O O . ALA A 1 97 ? 13.670 64.630 46.978 1.00 24.86 97 ALA A O 1
ATOM 754 N N . GLY A 1 98 ? 15.276 65.700 48.158 1.00 23.29 98 GLY A N 1
ATOM 755 C CA . GLY A 1 98 ? 14.437 66.796 48.585 1.00 23.93 98 GLY A CA 1
ATOM 756 C C . GLY A 1 98 ? 14.551 67.974 47.641 1.00 25.62 98 GLY A C 1
ATOM 757 O O . GLY A 1 98 ? 15.045 67.864 46.515 1.00 25.42 98 GLY A O 1
ATOM 758 N N . LYS A 1 99 ? 14.085 69.124 48.112 1.00 25.45 99 LYS A N 1
ATOM 759 C CA . LYS A 1 99 ? 14.053 70.321 47.283 1.00 27.42 99 LYS A CA 1
ATOM 760 C C . LYS A 1 99 ? 15.223 71.263 47.536 1.00 26.26 99 LYS A C 1
ATOM 761 O O . LYS A 1 99 ? 15.344 72.276 46.838 1.00 27.19 99 LYS A O 1
ATOM 767 N N . ASP A 1 100 ? 16.095 70.963 48.491 1.00 25.41 100 ASP A N 1
ATOM 768 C CA . ASP A 1 100 ? 17.101 71.924 48.924 1.00 26.17 100 ASP A CA 1
ATOM 769 C C . ASP A 1 100 ? 18.466 71.632 48.317 1.00 24.57 100 ASP A C 1
ATOM 770 O O . ASP A 1 100 ? 18.862 70.472 48.173 1.00 23.14 100 ASP A O 1
ATOM 775 N N . GLN A 1 101 ? 19.185 72.709 47.977 1.00 24.10 101 GLN A N 1
ATOM 776 C CA . GLN A 1 101 ? 20.605 72.663 47.648 1.00 21.36 101 GLN A CA 1
ATOM 777 C C . GLN A 1 101 ? 21.419 73.458 48.655 1.00 21.73 101 GLN A C 1
ATOM 778 O O . GLN A 1 101 ? 22.549 73.854 48.367 1.00 23.17 101 GLN A O 1
ATOM 784 N N . THR A 1 102 ? 20.840 73.749 49.815 1.00 21.91 102 THR A N 1
ATOM 785 C CA . THR A 1 102 ? 21.514 74.495 50.860 1.00 21.85 102 THR A CA 1
ATOM 786 C C . THR A 1 102 ? 21.360 73.735 52.161 1.00 21.59 102 THR A C 1
ATOM 787 O O . THR A 1 102 ? 20.409 72.971 52.336 1.00 23.61 102 THR A O 1
ATOM 791 N N . ILE A 1 103 ? 22.305 73.946 53.070 1.00 22.35 103 ILE A N 1
ATOM 792 C CA . ILE A 1 103 ? 22.205 73.384 54.409 1.00 23.73 103 ILE A CA 1
ATOM 793 C C . ILE A 1 103 ? 23.053 74.234 55.335 1.00 24.44 103 ILE A C 1
ATOM 794 O O . ILE A 1 103 ? 24.204 74.567 55.022 1.00 23.55 103 ILE A O 1
ATOM 799 N N . THR A 1 104 ? 22.480 74.619 56.466 1.00 25.16 104 THR A N 1
ATOM 800 C CA . THR A 1 104 ? 23.149 75.52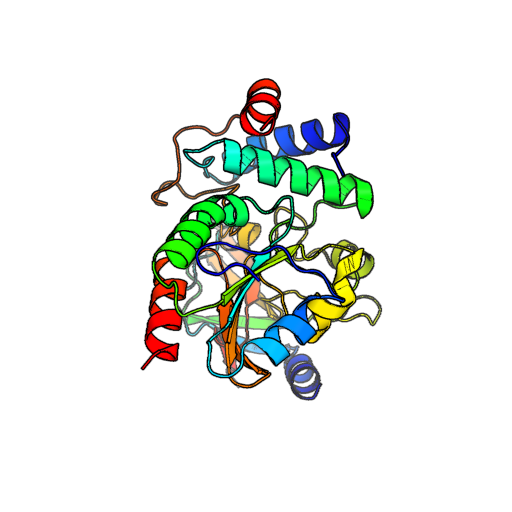8 57.381 1.00 26.26 104 THR A CA 1
ATOM 801 C C . THR A 1 104 ? 23.971 74.754 58.403 1.00 25.80 104 THR A C 1
ATOM 802 O O . THR A 1 104 ? 23.729 73.574 58.662 1.00 25.54 104 THR A O 1
ATOM 806 N N . SER A 1 105 ? 24.941 75.451 59.003 1.00 25.15 105 SER A N 1
ATOM 807 C CA . SER A 1 105 ? 25.695 74.874 60.113 1.00 24.89 105 SER A CA 1
ATOM 808 C C . SER A 1 105 ? 24.775 74.443 61.243 1.00 26.49 105 SER A C 1
ATOM 809 O O . SER A 1 105 ? 25.005 73.403 61.873 1.00 28.49 105 SER A O 1
ATOM 812 N N . ASP A 1 106 ? 23.743 75.243 61.538 1.00 26.98 106 ASP A N 1
ATOM 813 C CA . ASP A 1 106 ? 22.796 74.856 62.579 1.00 29.94 106 ASP A CA 1
ATOM 814 C C . ASP A 1 106 ? 22.095 73.544 62.233 1.00 31.67 106 ASP A C 1
ATOM 815 O O . ASP A 1 106 ? 21.937 72.678 63.100 1.00 31.13 106 ASP A O 1
ATOM 820 N N . GLU A 1 107 ? 21.666 73.377 60.974 1.00 30.26 107 GLU A N 1
ATOM 821 C CA . GLU A 1 107 ? 21.074 72.105 60.558 1.00 29.54 107 GLU A CA 1
ATOM 822 C C . GLU A 1 107 ? 22.047 70.947 60.758 1.00 29.64 107 GLU A C 1
ATOM 823 O O . GLU A 1 107 ? 21.654 69.862 61.209 1.00 30.34 107 GLU A O 1
ATOM 829 N N . ILE A 1 108 ? 23.319 71.151 60.414 1.00 26.03 108 ILE A N 1
ATOM 830 C CA . ILE A 1 108 ? 24.315 70.096 60.579 1.00 27.37 108 ILE A CA 1
ATOM 831 C C . ILE A 1 108 ? 24.457 69.719 62.048 1.00 32.20 108 ILE A C 1
ATOM 832 O O . ILE A 1 108 ? 24.530 68.533 62.396 1.00 31.61 108 ILE A O 1
ATOM 837 N N . LYS A 1 109 ? 24.499 70.717 62.935 1.00 27.18 109 LYS A N 1
ATOM 838 C CA . LYS A 1 109 ? 24.665 70.412 64.353 1.00 33.13 109 LYS A CA 1
ATOM 839 C C . LYS A 1 109 ? 23.401 69.792 64.937 1.00 35.59 109 LYS A C 1
ATOM 840 O O . LYS A 1 109 ? 23.477 68.814 65.692 1.00 35.26 109 LYS A O 1
ATOM 846 N N . GLU A 1 110 ? 22.232 70.336 64.590 1.00 32.13 110 GLU A N 1
ATOM 847 C CA . GLU A 1 110 ? 20.986 69.820 65.149 1.00 35.99 110 GLU A CA 1
ATOM 848 C C . GLU A 1 110 ? 20.770 68.365 64.756 1.00 36.07 110 GLU A C 1
ATOM 849 O O . GLU A 1 110 ? 20.504 67.514 65.612 1.00 36.81 110 GLU A O 1
ATOM 855 N N . THR A 1 111 ? 20.903 68.052 63.464 1.00 34.33 111 THR A N 1
ATOM 856 C CA . THR A 1 111 ? 20.592 66.700 63.008 1.00 36.22 111 THR A CA 1
ATOM 857 C C . THR A 1 111 ? 21.633 65.665 63.414 1.00 36.10 111 THR A C 1
ATOM 858 O O . THR A 1 111 ? 21.367 64.470 63.253 1.00 39.15 111 THR A O 1
ATOM 862 N N . THR A 1 112 ? 22.801 66.064 63.927 1.00 37.93 112 THR A N 1
ATOM 863 C CA . THR A 1 112 ? 23.812 65.092 64.339 1.00 41.19 112 THR A CA 1
ATOM 864 C C . THR A 1 112 ? 24.102 65.144 65.837 1.00 47.09 112 THR A C 1
ATOM 865 O O . THR A 1 112 ? 25.158 64.675 66.277 1.00 45.96 112 THR A O 1
ATOM 869 N N . ALA A 1 113 ? 23.185 65.690 66.637 1.00 45.86 113 ALA A N 1
ATOM 870 C CA . ALA A 1 113 ? 23.455 65.826 68.065 1.00 52.18 113 ALA A CA 1
ATOM 871 C C . ALA A 1 113 ? 23.249 64.502 68.796 1.00 60.43 113 ALA A C 1
ATOM 872 O O . ALA A 1 113 ? 24.106 64.081 69.583 1.00 61.24 113 ALA A O 1
ATOM 874 N N . ASN A 1 114 ? 22.127 63.834 68.535 1.00 60.20 114 ASN A N 1
ATOM 875 C CA . ASN A 1 114 ? 21.812 62.530 69.125 1.00 66.89 114 ASN A CA 1
ATOM 876 C C . ASN A 1 114 ? 21.857 62.565 70.651 1.00 67.48 114 ASN A C 1
ATOM 877 O O . ASN A 1 114 ? 21.411 63.532 71.273 1.00 68.67 114 ASN A O 1
ATOM 882 N N . THR B 2 24 ? 48.427 40.782 40.458 1.00 41.63 24 THR B N 1
ATOM 883 C CA . THR B 2 24 ? 47.577 39.660 40.059 1.00 40.39 24 THR B CA 1
ATOM 884 C C . THR B 2 24 ? 47.637 39.460 38.552 1.00 39.19 24 THR B C 1
ATOM 885 O O . THR B 2 24 ? 48.014 40.380 37.826 1.00 37.75 24 THR B O 1
ATOM 889 N N . GLU B 2 25 ? 47.262 38.264 38.084 1.00 36.13 25 GLU B N 1
ATOM 890 C CA . GLU B 2 25 ? 47.166 38.044 36.645 1.00 38.75 25 GLU B CA 1
ATOM 891 C C . GLU B 2 25 ? 46.138 38.972 36.020 1.00 37.94 25 GLU B C 1
ATOM 892 O O . GLU B 2 25 ? 46.330 39.450 34.898 1.00 35.59 25 GLU B O 1
ATOM 898 N N . GLU B 2 26 ? 45.024 39.212 36.718 1.00 36.09 26 GLU B N 1
ATOM 899 C CA . GLU B 2 26 ? 44.016 40.122 36.188 1.00 37.49 26 GLU B CA 1
ATOM 900 C C . GLU B 2 26 ? 44.609 41.506 35.964 1.00 31.22 26 GLU B C 1
ATOM 901 O O . GLU B 2 26 ? 44.434 42.100 34.898 1.00 34.25 26 GLU B O 1
ATOM 907 N N . ASP B 2 27 ? 45.338 42.020 36.958 1.00 32.52 27 ASP B N 1
ATOM 908 C CA . ASP B 2 27 ? 45.985 43.321 36.824 1.00 33.63 27 ASP B CA 1
ATOM 909 C C . ASP B 2 27 ? 47.006 43.317 35.693 1.00 36.25 27 ASP B C 1
ATOM 910 O O . ASP B 2 27 ? 47.107 44.284 34.928 1.00 32.25 27 ASP B O 1
ATOM 915 N N . GLU B 2 28 ? 47.784 42.241 35.582 1.00 32.32 28 GLU B N 1
ATOM 916 C CA . GLU B 2 28 ? 48.783 42.155 34.523 1.00 35.84 28 GLU B CA 1
ATOM 917 C C . GLU B 2 28 ? 48.121 42.143 33.148 1.00 34.77 28 GLU B C 1
ATOM 918 O O . GLU B 2 28 ? 48.518 42.892 32.249 1.00 37.08 28 GLU B O 1
ATOM 924 N N . LYS B 2 29 ? 47.088 41.319 32.973 1.00 31.59 29 LYS B N 1
ATOM 925 C CA . LYS B 2 29 ? 46.422 41.254 31.676 1.00 33.47 29 LYS B CA 1
ATOM 926 C C . LYS B 2 29 ? 45.637 42.528 31.377 1.00 33.85 29 LYS B C 1
ATOM 927 O O . LYS B 2 29 ? 45.423 42.857 30.206 1.00 31.73 29 LYS B O 1
ATOM 933 N N . ALA B 2 30 ? 45.200 43.250 32.412 1.00 30.53 30 ALA B N 1
ATOM 934 C CA . ALA B 2 30 ? 44.542 44.534 32.178 1.00 29.77 30 ALA B CA 1
ATOM 935 C C . ALA B 2 30 ? 45.539 45.581 31.700 1.00 30.27 30 ALA B C 1
ATOM 936 O O . ALA B 2 30 ? 45.257 46.336 30.759 1.00 28.40 30 ALA B O 1
ATOM 938 N N . LYS B 2 31 ? 46.710 45.644 32.344 1.00 31.26 31 LYS B N 1
ATOM 939 C CA . LYS B 2 31 ? 47.746 46.585 31.932 1.00 32.31 31 LYS B CA 1
ATOM 940 C C . LYS B 2 31 ? 48.189 46.334 30.496 1.00 34.81 31 LYS B C 1
ATOM 941 O O . LYS B 2 31 ? 48.550 47.280 29.784 1.00 34.23 31 LYS B O 1
ATOM 947 N N . GLU B 2 32 ? 48.152 45.077 30.049 1.00 34.42 32 GLU B N 1
ATOM 948 C CA . GLU B 2 32 ? 48.492 44.753 28.669 1.00 36.49 32 GLU B CA 1
ATOM 949 C C . GLU B 2 32 ? 47.479 45.296 27.669 1.00 34.85 32 GLU B C 1
ATOM 950 O O . GLU B 2 32 ? 47.783 45.365 26.472 1.00 35.91 32 GLU B O 1
ATOM 956 N N . LYS B 2 33 ? 46.290 45.684 28.122 1.00 33.05 33 LYS B N 1
ATOM 957 C CA . LYS B 2 33 ? 45.280 46.260 27.245 1.00 33.50 33 LYS B CA 1
ATOM 958 C C . LYS B 2 33 ? 45.411 47.776 27.099 1.00 30.30 33 LYS B C 1
ATOM 959 O O . LYS B 2 33 ? 44.599 48.388 26.404 1.00 31.18 33 LYS B O 1
ATOM 965 N N . ILE B 2 34 ? 46.395 48.399 27.740 1.00 28.20 34 ILE B N 1
ATOM 966 C CA . ILE B 2 34 ? 46.594 49.831 27.559 1.00 28.93 34 ILE B CA 1
ATOM 967 C C . ILE B 2 34 ? 46.959 50.095 26.106 1.00 33.57 34 ILE B C 1
ATOM 968 O O . ILE B 2 34 ? 47.819 49.416 25.530 1.00 31.54 34 ILE B O 1
ATOM 973 N N . GLY B 2 35 ? 46.275 51.060 25.491 1.00 29.95 35 GLY B N 1
ATOM 974 C CA . GLY B 2 35 ? 46.397 51.310 24.078 1.00 28.14 35 GLY B CA 1
ATOM 975 C C . GLY B 2 35 ? 45.390 50.589 23.207 1.00 30.59 35 GLY B C 1
ATOM 976 O O . GLY B 2 35 ? 45.232 50.959 22.041 1.00 31.59 35 GLY B O 1
ATOM 977 N N . ALA B 2 36 ? 44.688 49.588 23.734 1.00 28.06 36 ALA B N 1
ATOM 978 C CA . ALA B 2 36 ? 43.786 48.801 22.904 1.00 31.73 36 ALA B CA 1
ATOM 979 C C . ALA B 2 36 ? 42.510 49.572 22.600 1.00 30.93 36 ALA B C 1
ATOM 980 O O . ALA B 2 36 ? 42.007 50.326 23.436 1.00 28.08 36 ALA B O 1
ATOM 982 N N . ARG B 2 37 ? 41.979 49.369 21.400 1.00 31.38 37 ARG B N 1
ATOM 983 C CA . ARG B 2 37 ? 40.702 49.961 21.031 1.00 33.25 37 ARG B CA 1
ATOM 984 C C . ARG B 2 37 ? 39.557 49.155 21.635 1.00 32.96 37 ARG B C 1
ATOM 985 O O . ARG B 2 37 ? 39.581 47.921 21.636 1.00 32.53 37 ARG B O 1
ATOM 993 N N . VAL B 2 38 ? 38.547 49.867 22.149 1.00 28.77 38 VAL B N 1
ATOM 994 C CA . VAL B 2 38 ? 37.429 49.260 22.858 1.00 29.55 38 VAL B CA 1
ATOM 995 C C . VAL B 2 38 ? 36.131 49.903 22.388 1.00 29.53 38 VAL B C 1
ATOM 996 O O . VAL B 2 38 ? 36.109 51.038 21.905 1.00 28.06 38 VAL B O 1
ATOM 1000 N N . ARG B 2 39 ? 35.038 49.162 22.562 1.00 26.64 39 ARG B N 1
ATOM 1001 C CA . ARG B 2 39 ? 33.686 49.636 22.292 1.00 29.21 39 ARG B CA 1
ATOM 1002 C C . ARG B 2 39 ? 32.858 49.471 23.559 1.00 25.63 39 ARG B C 1
ATOM 1003 O O . ARG B 2 39 ? 32.908 48.415 24.198 1.00 25.41 39 ARG B O 1
ATOM 1011 N N . VAL B 2 40 ? 32.089 50.500 23.919 1.00 24.67 40 VAL B N 1
ATOM 1012 C CA . VAL B 2 40 ? 31.229 50.397 25.092 1.00 21.73 40 VAL B CA 1
ATOM 1013 C C . VAL B 2 40 ? 30.033 49.522 24.754 1.00 23.05 40 VAL B C 1
ATOM 1014 O O . VAL B 2 40 ? 29.359 49.732 23.737 1.00 27.09 40 VAL B O 1
ATOM 1018 N N . THR B 2 41 ? 29.747 48.550 25.615 1.00 24.32 41 THR B N 1
ATOM 1019 C CA . THR B 2 41 ? 28.781 47.505 25.299 1.00 29.23 41 THR B CA 1
ATOM 1020 C C . THR B 2 41 ? 27.512 47.572 26.134 1.00 28.22 41 THR B C 1
ATOM 1021 O O . THR B 2 41 ? 26.660 46.682 26.009 1.00 27.79 41 THR B O 1
ATOM 1025 N N . VAL B 2 42 ? 27.365 48.589 26.978 1.00 24.28 42 VAL B N 1
ATOM 1026 C CA . VAL B 2 42 ? 26.219 48.719 27.877 1.00 24.28 42 VAL B CA 1
ATOM 1027 C C . VAL B 2 42 ? 25.759 50.167 27.864 1.00 25.89 42 VAL B C 1
ATOM 1028 O O . VAL B 2 42 ? 26.528 51.073 27.516 1.00 24.49 42 VAL B O 1
ATOM 1032 N N . PRO B 2 43 ? 24.500 50.415 28.231 1.00 24.98 43 PRO B N 1
ATOM 1033 C CA . PRO B 2 43 ? 24.046 51.806 28.382 1.00 22.43 43 PRO B CA 1
ATOM 1034 C C . PRO B 2 43 ? 24.817 52.502 29.490 1.00 22.42 43 PRO B C 1
ATOM 1035 O O . PRO B 2 43 ? 25.009 51.954 30.578 1.00 26.03 43 PRO B O 1
ATOM 1039 N N . LEU B 2 44 ? 25.263 53.721 29.204 1.00 24.94 44 LEU B N 1
ATOM 1040 C CA . LEU B 2 44 ? 26.095 54.454 30.152 1.00 25.00 44 LEU B CA 1
ATOM 1041 C C . LEU B 2 44 ? 26.041 55.930 29.782 1.00 22.68 44 LEU B C 1
ATOM 1042 O O . LEU B 2 44 ? 26.541 56.320 28.724 1.00 24.03 44 LEU B O 1
ATOM 1047 N N . LYS B 2 45 ? 25.434 56.742 30.644 1.00 23.91 45 LYS B N 1
ATOM 1048 C CA . LYS B 2 45 ? 25.384 58.186 30.458 1.00 25.08 45 LYS B CA 1
ATOM 1049 C C . LYS B 2 45 ? 26.481 58.842 31.281 1.00 22.54 45 LYS B C 1
ATOM 1050 O O . LYS B 2 45 ? 26.711 58.460 32.429 1.00 20.84 45 LYS B O 1
ATOM 1056 N N . VAL B 2 46 ? 27.152 59.836 30.701 1.00 19.98 46 VAL B N 1
ATOM 1057 C CA . VAL B 2 46 ? 28.157 60.587 31.444 1.00 20.22 46 VAL B CA 1
ATOM 1058 C C . VAL B 2 46 ? 27.848 62.077 31.337 1.00 23.28 46 VAL B C 1
ATOM 1059 O O . VAL B 2 46 ? 27.232 62.548 30.373 1.00 21.64 46 VAL B O 1
ATOM 1063 N N . TYR B 2 47 ? 28.298 62.818 32.344 1.00 18.75 47 TYR B N 1
ATOM 1064 C CA . TYR B 2 47 ? 27.847 64.180 32.566 1.00 20.67 47 TYR B CA 1
ATOM 1065 C C . TYR B 2 47 ? 28.977 65.195 32.626 1.00 22.98 47 TYR B C 1
ATOM 1066 O O . TYR B 2 47 ? 28.702 66.385 32.795 1.00 20.96 47 TYR B O 1
ATOM 1075 N N . HIS B 2 48 ? 30.230 64.771 32.476 1.00 22.31 48 HIS B N 1
ATOM 1076 C CA . HIS B 2 48 ? 31.381 65.641 32.686 1.00 21.75 48 HIS B CA 1
ATOM 1077 C C . HIS B 2 48 ? 32.002 66.167 31.395 1.00 26.13 48 HIS B C 1
ATOM 1078 O O . HIS B 2 48 ? 33.032 66.837 31.459 1.00 24.22 48 HIS B O 1
ATOM 1085 N N . VAL B 2 49 ? 31.433 65.866 30.230 1.00 22.35 49 VAL B N 1
ATOM 1086 C CA . VAL B 2 49 ? 32.058 66.298 28.987 1.00 23.61 49 VAL B CA 1
ATOM 1087 C C . VAL B 2 49 ? 31.817 67.790 28.815 1.00 25.69 49 VAL B C 1
ATOM 1088 O O . VAL B 2 49 ? 30.693 68.275 28.989 1.00 26.77 49 VAL B O 1
ATOM 1092 N N . VAL B 2 50 ? 32.882 68.532 28.510 1.00 28.50 50 VAL B N 1
ATOM 1093 C CA . VAL B 2 50 ? 32.812 69.993 28.579 1.00 29.14 50 VAL B CA 1
ATOM 1094 C C . VAL B 2 50 ? 31.752 70.498 27.613 1.00 31.97 50 VAL B C 1
ATOM 1095 O O . VAL B 2 50 ? 31.787 70.190 26.415 1.00 32.33 50 VAL B O 1
ATOM 1099 N N . ARG B 2 51 ? 30.779 71.236 28.147 1.00 31.35 51 ARG B N 1
ATOM 1100 C CA . ARG B 2 51 ? 29.710 71.875 27.387 1.00 34.90 51 ARG B CA 1
ATOM 1101 C C . ARG B 2 51 ? 28.829 70.862 26.659 1.00 36.84 51 ARG B C 1
ATOM 1102 O O . ARG B 2 51 ? 28.127 71.212 25.705 1.00 36.12 51 ARG B O 1
ATOM 1110 N N . VAL B 2 52 ? 28.854 69.604 27.086 1.00 30.81 52 VAL B N 1
ATOM 1111 C CA . VAL B 2 52 ? 27.887 68.614 26.618 1.00 31.90 52 VAL B CA 1
ATOM 1112 C C . VAL B 2 52 ? 27.219 68.009 27.842 1.00 32.10 52 VAL B C 1
ATOM 1113 O O . VAL B 2 52 ? 27.796 67.112 28.470 1.00 34.37 52 VAL B O 1
ATOM 1117 N N . PRO B 2 53 ? 26.023 68.462 28.210 1.00 30.70 53 PRO B N 1
ATOM 1118 C CA . PRO B 2 53 ? 25.442 68.046 29.494 1.00 32.72 53 PRO B CA 1
ATOM 1119 C C . PRO B 2 53 ? 25.307 66.541 29.677 1.00 31.59 53 PRO B C 1
ATOM 1120 O O . PRO B 2 53 ? 25.436 66.065 30.809 1.00 27.64 53 PRO B O 1
ATOM 1124 N N . GLU B 2 54 ? 25.046 65.779 28.617 1.00 28.80 54 GLU B N 1
ATOM 1125 C CA . GLU B 2 54 ? 24.790 64.350 28.769 1.00 30.73 54 GLU B CA 1
ATOM 1126 C C . GLU B 2 54 ? 25.233 63.643 27.502 1.00 29.89 54 GLU B C 1
ATOM 1127 O O . GLU B 2 54 ? 24.869 64.063 26.402 1.00 28.26 54 GLU B O 1
ATOM 1133 N N . VAL B 2 55 ? 26.036 62.595 27.661 1.00 24.43 55 VAL B N 1
ATOM 1134 C CA . VAL B 2 55 ? 26.515 61.798 26.541 1.00 24.12 55 VAL B CA 1
ATOM 1135 C C . VAL B 2 55 ? 26.184 60.342 26.824 1.00 25.20 55 VAL B C 1
ATOM 1136 O O . VAL B 2 55 ? 26.489 59.833 27.906 1.00 24.76 55 VAL B O 1
ATOM 1140 N N . GLU B 2 56 ? 25.556 59.678 25.857 1.00 25.74 56 GLU B N 1
ATOM 1141 C CA . GLU B 2 56 ? 25.318 58.242 25.929 1.00 25.08 56 GLU B CA 1
ATOM 1142 C C . GLU B 2 56 ? 26.503 57.531 25.287 1.00 24.13 56 GLU B C 1
ATOM 1143 O O . GLU B 2 56 ? 26.807 57.760 24.111 1.00 24.36 56 GLU B O 1
ATOM 1149 N N . LEU B 2 57 ? 27.175 56.675 26.055 1.00 21.67 57 LEU B N 1
ATOM 1150 C CA . LEU B 2 57 ? 28.415 56.082 25.568 1.00 24.56 57 LEU B CA 1
ATOM 1151 C C . LEU B 2 57 ? 28.214 54.763 24.834 1.00 25.41 57 LEU B C 1
ATOM 1152 O O . LEU B 2 57 ? 29.141 54.311 24.153 1.00 23.93 57 LEU B O 1
ATOM 1157 N N . MET B 2 58 ? 27.052 54.131 24.958 1.00 23.88 58 MET B N 1
ATOM 1158 C CA . MET B 2 58 ? 26.907 52.791 24.392 1.00 23.74 58 MET B CA 1
ATOM 1159 C C . MET B 2 58 ? 27.166 52.816 22.894 1.00 24.91 58 MET B C 1
ATOM 1160 O O . MET B 2 58 ? 26.616 53.650 22.166 1.00 25.74 58 MET B O 1
ATOM 1165 N N . GLY B 2 59 ? 28.035 51.921 22.437 1.00 27.85 59 GLY B N 1
ATOM 1166 C CA . GLY B 2 59 ? 28.389 51.863 21.038 1.00 29.42 59 GLY B CA 1
ATOM 1167 C C . GLY B 2 59 ? 29.536 52.756 20.627 1.00 32.71 59 GLY B C 1
ATOM 1168 O O . GLY B 2 59 ? 30.050 52.598 19.515 1.00 35.26 59 GLY B O 1
ATOM 1169 N N . MET B 2 60 ? 29.957 53.690 21.474 1.00 29.97 60 MET B N 1
ATOM 1170 C CA . MET B 2 60 ? 31.088 54.537 21.134 1.00 29.12 60 MET B CA 1
ATOM 1171 C C . MET B 2 60 ? 32.390 53.755 21.247 1.00 28.98 60 MET B C 1
ATOM 1172 O O . MET B 2 60 ? 32.532 52.855 22.078 1.00 27.44 60 MET B O 1
ATOM 1177 N N . GLU B 2 61 ? 33.343 54.109 20.396 1.00 30.78 61 GLU B N 1
ATOM 1178 C CA . GLU B 2 61 ? 34.634 53.446 20.348 1.00 30.99 61 GLU B CA 1
ATOM 1179 C C . GLU B 2 61 ? 35.731 54.406 20.780 1.00 31.96 61 GLU B C 1
ATOM 1180 O O . GLU B 2 61 ? 35.721 55.590 20.421 1.00 33.98 61 GLU B O 1
ATOM 1186 N N . GLY B 2 62 ? 36.667 53.892 21.568 1.00 27.86 62 GLY B N 1
ATOM 1187 C CA . GLY B 2 62 ? 37.798 54.681 22.008 1.00 27.30 62 GLY B CA 1
ATOM 1188 C C . GLY B 2 62 ? 38.987 53.786 22.270 1.00 25.91 62 GLY B C 1
ATOM 1189 O O . GLY B 2 62 ? 39.035 52.666 21.758 1.00 30.98 62 GLY B O 1
ATOM 1190 N N . PHE B 2 63 ? 39.951 54.235 23.063 1.00 25.73 63 PHE B N 1
ATOM 1191 C CA . PHE B 2 63 ? 41.064 53.361 23.386 1.00 28.60 63 PHE B CA 1
ATOM 1192 C C . PHE B 2 63 ? 41.434 53.524 24.846 1.00 24.47 63 PHE B C 1
ATOM 1193 O O . PHE B 2 63 ? 41.223 54.580 25.447 1.00 24.08 63 PHE B O 1
ATOM 1201 N N . ILE B 2 64 ? 41.982 52.455 25.415 1.00 23.38 64 ILE B N 1
ATOM 1202 C CA . ILE B 2 64 ? 42.333 52.467 26.829 1.00 24.69 64 ILE B CA 1
ATOM 1203 C C . ILE B 2 64 ? 43.558 53.355 27.009 1.00 25.23 64 ILE B C 1
ATOM 1204 O O . ILE B 2 64 ? 44.645 53.052 26.511 1.00 28.14 64 ILE B O 1
ATOM 1209 N N . LYS B 2 65 ? 43.371 54.462 27.720 1.00 21.69 65 LYS B N 1
ATOM 1210 C CA . LYS B 2 65 ? 44.448 55.400 28.001 1.00 27.22 65 LYS B CA 1
ATOM 1211 C C . LYS B 2 65 ? 45.304 54.924 29.162 1.00 28.44 65 LYS B C 1
ATOM 1212 O O . LYS B 2 65 ? 46.532 55.057 29.133 1.00 29.33 65 LYS B O 1
ATOM 1218 N N . ASP B 2 66 ? 44.671 54.381 30.195 1.00 23.66 66 ASP B N 1
ATOM 1219 C CA . ASP B 2 66 ? 45.401 53.943 31.369 1.00 26.50 66 ASP B CA 1
ATOM 1220 C C . ASP B 2 66 ? 44.587 52.882 32.081 1.00 28.49 66 ASP B C 1
ATOM 1221 O O . ASP B 2 66 ? 43.368 52.779 31.910 1.00 24.76 66 ASP B O 1
ATOM 1226 N N . TYR B 2 67 ? 45.295 52.082 32.865 1.00 25.25 67 TYR B N 1
ATOM 1227 C CA . TYR B 2 67 ? 44.700 51.191 33.847 1.00 26.24 67 TYR B CA 1
ATOM 1228 C C . TYR B 2 67 ? 45.409 51.473 35.155 1.00 29.52 67 TYR B C 1
ATOM 1229 O O . TYR B 2 67 ? 46.617 51.251 35.265 1.00 34.36 67 TYR B O 1
ATOM 1238 N N . VAL B 2 68 ? 44.692 51.993 36.134 1.00 28.52 68 VAL B N 1
ATOM 1239 C CA . VAL B 2 68 ? 45.346 52.429 37.357 1.00 32.70 68 VAL B CA 1
ATOM 1240 C C . VAL B 2 68 ? 44.700 51.707 38.527 1.00 34.24 68 VAL B C 1
ATOM 1241 O O . VAL B 2 68 ? 43.549 51.982 38.884 1.00 31.91 68 VAL B O 1
ATOM 1245 N N . VAL B 2 69 ? 45.432 50.758 39.106 1.00 28.70 69 VAL B N 1
ATOM 1246 C CA . VAL B 2 69 ? 45.070 50.162 40.381 1.00 31.05 69 VAL B CA 1
ATOM 1247 C C . VAL B 2 69 ? 46.195 50.272 41.388 1.00 30.69 69 VAL B C 1
ATOM 1248 O O . VAL B 2 69 ? 46.056 49.786 42.511 1.00 31.65 69 VAL B O 1
ATOM 1252 N N . LEU B 2 70 ? 47.319 50.865 41.004 1.00 33.93 70 LEU B N 1
ATOM 1253 C CA . LEU B 2 70 ? 48.435 51.127 41.899 1.00 33.53 70 LEU B CA 1
ATOM 1254 C C . LEU B 2 70 ? 48.703 52.621 41.939 1.00 35.23 70 LEU B C 1
ATOM 1255 O O . LEU B 2 70 ? 48.478 53.334 40.958 1.00 33.34 70 LEU B O 1
ATOM 1260 N N . TRP B 2 71 ? 49.197 53.088 43.081 1.00 34.99 71 TRP B N 1
ATOM 1261 C CA . TRP B 2 71 ? 49.728 54.439 43.191 1.00 35.87 71 TRP B CA 1
ATOM 1262 C C . TRP B 2 71 ? 50.981 54.370 44.045 1.00 38.88 71 TRP B C 1
ATOM 1263 O O . TRP B 2 71 ? 50.922 53.924 45.198 1.00 36.78 71 TRP B O 1
ATOM 1274 N N . LYS B 2 72 ? 52.108 54.802 43.469 1.00 39.73 72 LYS B N 1
ATOM 1275 C CA . LYS B 2 72 ? 53.427 54.636 44.082 1.00 39.30 72 LYS B CA 1
ATOM 1276 C C . LYS B 2 72 ? 53.605 53.218 44.617 1.00 42.07 72 LYS B C 1
ATOM 1277 O O . LYS B 2 72 ? 54.106 53.010 45.725 1.00 42.30 72 LYS B O 1
ATOM 1283 N N . GLY B 2 73 ? 53.164 52.233 43.829 1.00 39.78 73 GLY B N 1
ATOM 1284 C CA . GLY B 2 73 ? 53.349 50.837 44.159 1.00 40.98 73 GLY B CA 1
ATOM 1285 C C . GLY B 2 73 ? 52.337 50.234 45.110 1.00 39.78 73 GLY B C 1
ATOM 1286 O O . GLY B 2 73 ? 52.386 49.015 45.339 1.00 44.33 73 GLY B O 1
ATOM 1287 N N . LYS B 2 74 ? 51.435 51.034 45.679 1.00 35.73 74 LYS B N 1
ATOM 1288 C CA . LYS B 2 74 ? 50.407 50.558 46.597 1.00 37.02 74 LYS B CA 1
ATOM 1289 C C . LYS B 2 74 ? 49.110 50.310 45.835 1.00 35.53 74 LYS B C 1
ATOM 1290 O O . LYS B 2 74 ? 48.721 51.109 44.982 1.00 34.81 74 LYS B O 1
ATOM 1296 N N . LYS B 2 75 ? 48.437 49.211 46.147 1.00 35.60 75 LYS B N 1
ATOM 1297 C CA . LYS B 2 75 ? 47.166 48.934 45.490 1.00 35.04 75 LYS B CA 1
ATOM 1298 C C . LYS B 2 75 ? 46.080 49.871 46.023 1.00 29.92 75 LYS B C 1
ATOM 1299 O O . LYS B 2 75 ? 45.977 50.102 47.230 1.00 33.97 75 LYS B O 1
ATOM 1305 N N . ILE B 2 76 ? 45.274 50.430 45.123 1.00 27.24 76 ILE B N 1
ATOM 1306 C CA . ILE B 2 76 ? 44.179 51.306 45.523 1.00 29.49 76 ILE B CA 1
ATOM 1307 C C . ILE B 2 76 ? 42.858 50.735 44.997 1.00 26.17 76 ILE B C 1
ATOM 1308 O O . ILE B 2 76 ? 42.831 49.765 44.243 1.00 26.57 76 ILE B O 1
ATOM 1313 N N . SER B 2 77 ? 41.746 51.334 45.436 1.00 22.66 77 SER B N 1
ATOM 1314 C CA . SER B 2 77 ? 40.450 50.663 45.363 1.00 21.60 77 SER B CA 1
ATOM 1315 C C . SER B 2 77 ? 39.505 51.256 44.315 1.00 23.80 77 SER B C 1
ATOM 1316 O O . SER B 2 77 ? 38.298 50.994 44.363 1.00 21.72 77 SER B O 1
ATOM 1319 N N . ALA B 2 78 ? 40.021 52.056 43.379 1.00 22.85 78 ALA B N 1
ATOM 1320 C CA . ALA B 2 78 ? 39.222 52.552 42.266 1.00 21.60 78 ALA B CA 1
ATOM 1321 C C . ALA B 2 78 ? 38.450 51.422 41.605 1.00 24.58 78 ALA B C 1
ATOM 1322 O O . ALA B 2 78 ? 39.033 50.400 41.230 1.00 24.83 78 ALA B O 1
ATOM 1324 N N . ASN B 2 79 ? 37.130 51.593 41.465 1.00 21.70 79 ASN B N 1
ATOM 1325 C CA . ASN B 2 79 ? 36.303 50.521 40.921 1.00 25.64 79 ASN B CA 1
ATOM 1326 C C . ASN B 2 79 ? 35.927 50.716 39.453 1.00 25.80 79 ASN B C 1
ATOM 1327 O O . ASN B 2 79 ? 35.214 49.876 38.893 1.00 24.34 79 ASN B O 1
ATOM 1332 N N . LEU B 2 80 ? 36.395 51.784 38.813 1.00 22.68 80 LEU B N 1
ATOM 1333 C CA . LEU B 2 80 ? 36.314 51.957 37.363 1.00 21.21 80 LEU B CA 1
ATOM 1334 C C . LEU B 2 80 ? 37.744 52.153 36.855 1.00 22.11 80 LEU B C 1
ATOM 1335 O O . LEU B 2 80 ? 38.152 53.272 36.518 1.00 21.33 80 LEU B O 1
ATOM 1340 N N . PRO B 2 81 ? 38.549 51.084 36.811 1.00 23.97 81 PRO B N 1
ATOM 1341 C CA . PRO B 2 81 ? 40.003 51.277 36.664 1.00 24.54 81 PRO B CA 1
ATOM 1342 C C . PRO B 2 81 ? 40.499 51.598 35.264 1.00 22.70 81 PRO B C 1
ATOM 1343 O O . PRO B 2 81 ? 41.642 52.060 35.145 1.00 24.31 81 PRO B O 1
ATOM 1347 N N . PHE B 2 82 ? 39.709 51.379 34.214 1.00 21.77 82 PHE B N 1
ATOM 1348 C CA . PHE B 2 82 ? 40.134 51.658 32.845 1.00 20.41 82 PHE B CA 1
ATOM 1349 C C . PHE B 2 82 ? 39.790 53.094 32.471 1.00 23.34 82 PHE B C 1
ATOM 1350 O O . PHE B 2 82 ? 38.613 53.447 32.360 1.00 21.97 82 PHE B O 1
ATOM 1358 N N . LYS B 2 83 ? 40.809 53.913 32.243 1.00 20.59 83 LYS B N 1
ATOM 1359 C CA . LYS B 2 83 ? 40.586 55.265 31.749 1.00 21.90 83 LYS B CA 1
ATOM 1360 C C . LYS B 2 83 ? 40.605 55.197 30.228 1.00 24.23 83 LYS B C 1
ATOM 1361 O O . LYS B 2 83 ? 41.618 54.814 29.639 1.00 22.36 83 LYS B O 1
ATOM 1367 N N . VAL B 2 84 ? 39.480 55.529 29.595 1.00 21.24 84 VAL B N 1
ATOM 1368 C CA . VAL B 2 84 ? 39.304 55.342 28.159 1.00 22.47 84 VAL B CA 1
ATOM 1369 C C . VAL B 2 84 ? 39.163 56.704 27.495 1.00 24.13 84 VAL B C 1
ATOM 1370 O O . VAL B 2 84 ? 38.383 57.549 27.953 1.00 20.55 84 VAL B O 1
ATOM 1374 N N . GLN B 2 85 ? 39.906 56.909 26.405 1.00 22.69 85 GLN B N 1
ATOM 1375 C CA . GLN B 2 85 ? 39.836 58.152 25.646 1.00 22.59 85 GLN B CA 1
ATOM 1376 C C . GLN B 2 85 ? 38.831 58.009 24.513 1.00 24.86 85 GLN B C 1
ATOM 1377 O O . GLN B 2 85 ? 38.896 57.053 23.734 1.00 25.95 85 GLN B O 1
ATOM 1383 N N . PHE B 2 86 ? 37.899 58.959 24.436 1.00 26.16 86 PHE B N 1
ATOM 1384 C CA . PHE B 2 86 ? 36.900 59.025 23.383 1.00 26.85 86 PHE B CA 1
ATOM 1385 C C . PHE B 2 86 ? 37.040 60.354 22.659 1.00 27.68 86 PHE B C 1
ATOM 1386 O O . PHE B 2 86 ? 37.505 61.339 23.230 1.00 26.39 86 PHE B O 1
ATOM 1394 N N . VAL B 2 87 ? 36.640 60.371 21.395 1.00 33.25 87 VAL B N 1
ATOM 1395 C CA . VAL B 2 87 ? 36.415 61.606 20.654 1.00 33.70 87 VAL B CA 1
ATOM 1396 C C . VAL B 2 87 ? 35.010 61.528 20.083 1.00 38.22 87 VAL B C 1
ATOM 1397 O O . VAL B 2 87 ? 34.655 60.527 19.453 1.00 41.14 87 VAL B O 1
ATOM 1401 N N . LYS B 2 88 ? 34.202 62.558 20.327 1.00 35.72 88 LYS B N 1
ATOM 1402 C CA . LYS B 2 88 ? 32.826 62.591 19.846 1.00 38.62 88 LYS B CA 1
ATOM 1403 C C . LYS B 2 88 ? 32.606 63.833 18.995 1.00 42.63 88 LYS B C 1
ATOM 1404 O O . LYS B 2 88 ? 32.923 64.951 19.419 1.00 39.42 88 LYS B O 1
ATOM 1410 N N . GLU B 2 89 ? 32.071 63.623 17.796 1.00 45.12 89 GLU B N 1
ATOM 1411 C CA . GLU B 2 89 ? 31.746 64.722 16.901 1.00 51.24 89 GLU B CA 1
ATOM 1412 C C . GLU B 2 89 ? 30.513 65.451 17.411 1.00 48.79 89 GLU B C 1
ATOM 1413 O O . GLU B 2 89 ? 29.477 64.833 17.668 1.00 48.01 89 GLU B O 1
ATOM 1419 N N . ILE B 2 90 ? 30.621 66.765 17.564 1.00 52.01 90 ILE B N 1
ATOM 1420 C CA . ILE B 2 90 ? 29.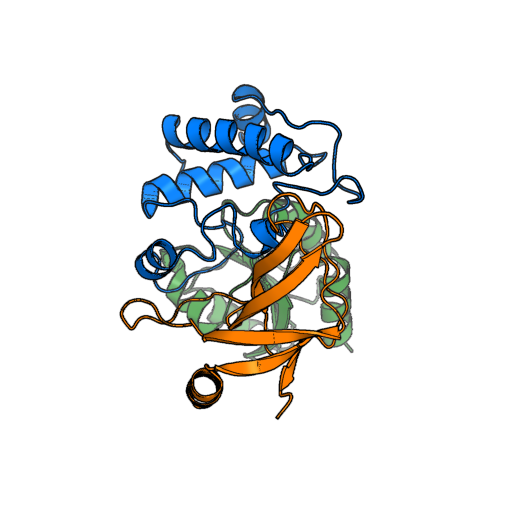513 67.585 18.036 1.00 56.41 90 ILE B CA 1
ATOM 1421 C C . ILE B 2 90 ? 29.202 68.628 16.975 1.00 60.23 90 ILE B C 1
ATOM 1422 O O . ILE B 2 90 ? 30.070 69.435 16.616 1.00 57.68 90 ILE B O 1
ATOM 1427 N N . GLU B 2 91 ? 27.967 68.605 16.478 1.00 65.61 91 GLU B N 1
ATOM 1428 C CA . GLU B 2 91 ? 27.544 69.529 15.435 1.00 65.90 91 GLU B CA 1
ATOM 1429 C C . GLU B 2 91 ? 27.734 70.966 15.892 1.00 64.60 91 GLU B C 1
ATOM 1430 O O . GLU B 2 91 ? 27.298 71.349 16.982 1.00 65.53 91 GLU B O 1
ATOM 1436 N N . GLY B 2 92 ? 28.394 71.761 15.054 1.00 64.22 92 GLY B N 1
ATOM 1437 C CA . GLY B 2 92 ? 28.721 73.128 15.393 1.00 64.69 92 GLY B CA 1
ATOM 1438 C C . GLY B 2 92 ? 29.954 73.293 16.252 1.00 64.90 92 GLY B C 1
ATOM 1439 O O . GLY B 2 92 ? 30.244 74.419 16.677 1.00 64.59 92 GLY B O 1
ATOM 1440 N N . ARG B 2 93 ? 30.690 72.212 16.518 1.00 60.65 93 ARG B N 1
ATOM 1441 C CA . ARG B 2 93 ? 31.874 72.257 17.370 1.00 59.04 93 ARG B CA 1
ATOM 1442 C C . ARG B 2 93 ? 33.045 71.431 16.859 1.00 58.02 93 ARG B C 1
ATOM 1443 O O . ARG B 2 93 ? 34.191 71.775 17.164 1.00 58.39 93 ARG B O 1
ATOM 1451 N N . GLY B 2 94 ? 32.815 70.363 16.104 1.00 53.92 94 GLY B N 1
ATOM 1452 C CA . GLY B 2 94 ? 33.882 69.485 15.694 1.00 54.22 94 GLY B CA 1
ATOM 1453 C C . GLY B 2 94 ? 34.166 68.435 16.748 1.00 51.77 94 GLY B C 1
ATOM 1454 O O . GLY B 2 94 ? 33.368 68.200 17.661 1.00 49.17 94 GLY B O 1
ATOM 1455 N N . PRO B 2 95 ? 35.324 67.792 16.650 1.00 51.99 95 PRO B N 1
ATOM 1456 C CA . PRO B 2 95 ? 35.630 66.689 17.567 1.00 47.37 95 PRO B CA 1
ATOM 1457 C C . PRO B 2 95 ? 35.888 67.189 18.981 1.00 43.69 95 PRO B C 1
ATOM 1458 O O . PRO B 2 95 ? 36.599 68.174 19.194 1.00 42.66 95 PRO B O 1
ATOM 1462 N N . VAL B 2 96 ? 35.294 66.501 19.955 1.00 40.15 96 VAL B N 1
ATOM 1463 C CA . VAL B 2 96 ? 35.495 66.798 21.370 1.00 33.79 96 VAL B CA 1
ATOM 1464 C C . VAL B 2 96 ? 36.106 65.565 22.025 1.00 33.41 96 VAL B C 1
ATOM 1465 O O . VAL B 2 96 ? 35.493 64.49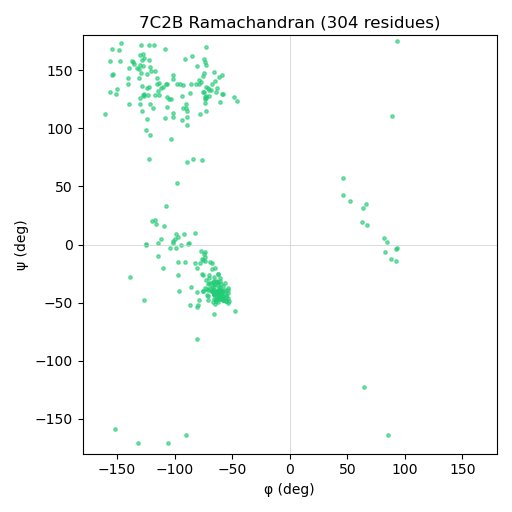3 22.036 1.00 34.45 96 VAL B O 1
ATOM 1469 N N . LYS B 2 97 ? 37.314 65.719 22.553 1.00 33.46 97 LYS B N 1
ATOM 1470 C CA . LYS B 2 97 ? 38.034 64.624 23.184 1.00 30.88 97 LYS B CA 1
ATOM 1471 C C . LYS B 2 97 ? 37.752 64.618 24.676 1.00 29.52 97 LYS B C 1
ATOM 1472 O O . LYS B 2 97 ? 37.733 65.675 25.314 1.00 28.30 97 LYS B O 1
ATOM 1478 N N . PHE B 2 98 ? 37.519 63.426 25.231 1.00 24.20 98 PHE B N 1
ATOM 1479 C CA . PHE B 2 98 ? 37.281 63.309 26.662 1.00 22.18 98 PHE B CA 1
ATOM 1480 C C . PHE B 2 98 ? 37.677 61.920 27.130 1.00 23.75 98 PHE B C 1
ATOM 1481 O O . PHE B 2 98 ? 37.922 61.014 26.331 1.00 25.86 98 PHE B O 1
ATOM 1489 N N . PHE B 2 99 ? 37.741 61.771 28.446 1.00 22.43 99 PHE B N 1
ATOM 1490 C CA . PHE B 2 99 ? 38.029 60.500 29.086 1.00 23.46 99 PHE B CA 1
ATOM 1491 C C . PHE B 2 99 ? 36.836 60.081 29.927 1.00 27.15 99 PHE B C 1
ATOM 1492 O O . PHE B 2 99 ? 36.095 60.923 30.443 1.00 25.59 99 PHE B O 1
ATOM 1500 N N . THR B 2 100 ? 36.654 58.769 30.048 1.00 21.46 100 THR B N 1
ATOM 1501 C CA . THR B 2 100 ? 35.638 58.190 30.910 1.00 20.84 100 THR B CA 1
ATOM 1502 C C . THR B 2 100 ? 36.248 56.960 31.564 1.00 21.14 100 THR B C 1
ATOM 1503 O O . THR B 2 100 ? 36.967 56.201 30.910 1.00 21.42 100 THR B O 1
ATOM 1507 N N . HIS B 2 101 ? 35.982 56.778 32.853 1.00 19.18 101 HIS B N 1
ATOM 1508 C CA . HIS B 2 101 ? 36.439 55.598 33.579 1.00 19.55 101 HIS B CA 1
ATOM 1509 C C . HIS B 2 101 ? 35.435 54.461 33.431 1.00 20.73 101 HIS B C 1
ATOM 1510 O O . HIS B 2 101 ? 34.232 54.657 33.647 1.00 18.54 101 HIS B O 1
ATOM 1517 N N . LEU B 2 102 ? 35.932 53.271 33.070 1.00 19.62 102 LEU B N 1
ATOM 1518 C CA . LEU B 2 102 ? 35.092 52.095 32.866 1.00 21.07 102 LEU B CA 1
ATOM 1519 C C . LEU B 2 102 ? 35.628 50.916 33.672 1.00 22.13 102 LEU B C 1
ATOM 1520 O O . LEU B 2 102 ? 36.803 50.870 34.052 1.00 20.24 102 LEU B O 1
ATOM 1525 N N . LYS B 2 103 ? 34.748 49.957 33.930 1.00 21.66 103 LYS B N 1
ATOM 1526 C CA . LYS B 2 103 ? 35.175 48.651 34.413 1.00 24.84 103 LYS B CA 1
ATOM 1527 C C . LYS B 2 103 ? 34.986 47.623 33.308 1.00 23.20 103 LYS B C 1
ATOM 1528 O O . LYS B 2 103 ? 34.343 47.883 32.285 1.00 22.09 103 LYS B O 1
ATOM 1534 N N . GLU B 2 104 ? 35.569 46.441 33.534 1.00 25.71 104 GLU B N 1
ATOM 1535 C CA . GLU B 2 104 ? 35.777 45.482 32.454 1.00 29.37 104 GLU B CA 1
ATOM 1536 C C . GLU B 2 104 ? 34.467 45.018 31.830 1.00 29.40 104 GLU B C 1
ATOM 1537 O O . GLU B 2 104 ? 34.425 44.751 30.625 1.00 28.14 104 GLU B O 1
ATOM 1543 N N . ASP B 2 105 ? 33.389 44.928 32.609 1.00 26.22 105 ASP B N 1
ATOM 1544 C CA . ASP B 2 105 ? 32.150 44.428 32.036 1.00 28.10 105 ASP B CA 1
ATOM 1545 C C . ASP B 2 105 ? 31.362 45.496 31.281 1.00 28.15 105 ASP B C 1
ATOM 1546 O O . ASP B 2 105 ? 30.233 45.231 30.870 1.00 25.78 105 ASP B O 1
ATOM 1551 N N . GLU B 2 106 ? 31.930 46.679 31.042 1.00 24.07 106 GLU B N 1
ATOM 1552 C CA . GLU B 2 106 ? 31.223 47.713 30.302 1.00 23.11 106 GLU B CA 1
ATOM 1553 C C . GLU B 2 106 ? 31.717 47.870 28.870 1.00 23.41 106 GLU B C 1
ATOM 1554 O O . GLU B 2 106 ? 31.165 48.683 28.123 1.00 22.90 106 GLU B O 1
ATOM 1560 N N . PHE B 2 107 ? 32.743 47.128 28.463 1.00 22.45 107 PHE B N 1
ATOM 1561 C CA . PHE B 2 107 ? 33.281 47.305 27.123 1.00 24.86 107 PHE B CA 1
ATOM 1562 C C . PHE B 2 107 ? 33.823 45.975 26.617 1.00 25.79 107 PHE B C 1
ATOM 1563 O O . PHE B 2 107 ? 34.007 45.023 27.378 1.00 24.74 107 PHE B O 1
ATOM 1571 N N . GLU B 2 108 ? 34.096 45.935 25.315 1.00 27.05 108 GLU B N 1
ATOM 1572 C CA . GLU B 2 108 ? 34.739 44.801 24.667 1.00 28.89 108 GLU B CA 1
ATOM 1573 C C . GLU B 2 108 ? 35.915 45.311 23.844 1.00 31.80 108 GLU B C 1
ATOM 1574 O O . GLU B 2 108 ? 35.892 46.433 23.325 1.00 28.83 108 GLU B O 1
ATOM 1580 N N . LEU B 2 109 ? 36.958 44.488 23.745 1.00 31.57 109 LEU B N 1
ATOM 1581 C CA . LEU B 2 109 ? 38.058 44.790 22.837 1.00 32.69 109 LEU B CA 1
ATOM 1582 C C . LEU B 2 109 ? 37.575 44.749 21.393 1.00 35.32 109 LEU B C 1
ATOM 1583 O O . LEU B 2 109 ? 36.772 43.893 21.013 1.00 36.88 109 LEU B O 1
ATOM 1588 N N . ILE B 2 110 ? 38.072 45.674 20.581 1.00 37.76 110 ILE B N 1
ATOM 1589 C CA . ILE B 2 110 ? 37.660 45.745 19.181 1.00 39.42 110 ILE B CA 1
ATOM 1590 C C . ILE B 2 110 ? 38.500 44.823 18.304 1.00 45.21 110 ILE B C 1
ATOM 1591 O O . ILE B 2 110 ? 37.955 44.004 17.559 1.00 46.68 110 ILE B O 1
ATOM 1596 N N . ASP B 2 111 ? 39.825 44.942 18.404 1.00 44.45 111 ASP B N 1
ATOM 1597 C CA . ASP B 2 111 ? 40.796 44.266 17.524 1.00 53.23 111 ASP B CA 1
ATOM 1598 C C . ASP B 2 111 ? 40.767 44.859 16.116 1.00 54.29 111 ASP B C 1
ATOM 1599 O O . ASP B 2 111 ? 39.846 44.602 15.338 1.00 58.16 111 ASP B O 1
ATOM 1604 N N . VAL C 3 5 ? 25.877 36.417 73.407 1.00 50.77 5 VAL C N 1
ATOM 1605 C CA . VAL C 3 5 ? 25.056 37.351 72.646 1.00 50.22 5 VAL C CA 1
ATOM 1606 C C . VAL C 3 5 ? 23.576 37.205 72.982 1.00 49.36 5 VAL C C 1
ATOM 1607 O O . VAL C 3 5 ? 23.017 36.106 72.928 1.00 56.07 5 VAL C O 1
ATOM 1611 N N . THR C 3 6 ? 22.936 38.316 73.330 1.00 46.03 6 THR C N 1
ATOM 1612 C CA . THR C 3 6 ? 21.483 38.331 73.412 1.00 48.57 6 THR C CA 1
ATOM 1613 C C . THR C 3 6 ? 20.911 38.319 71.999 1.00 45.70 6 THR C C 1
ATOM 1614 O O . THR C 3 6 ? 21.231 39.194 71.186 1.00 45.03 6 THR C O 1
ATOM 1618 N N . VAL C 3 7 ? 20.098 37.320 71.686 1.00 46.02 7 VAL C N 1
ATOM 1619 C CA . VAL C 3 7 ? 19.425 37.302 70.398 1.00 38.98 7 VAL C CA 1
ATOM 1620 C C . VAL C 3 7 ? 18.153 38.129 70.514 1.00 37.70 7 VAL C C 1
ATOM 1621 O O . VAL C 3 7 ? 17.667 38.423 71.609 1.00 41.07 7 VAL C O 1
ATOM 1625 N N . GLY C 3 8 ? 17.613 38.519 69.366 1.00 33.87 8 GLY C N 1
ATOM 1626 C CA . GLY C 3 8 ? 16.564 39.508 69.320 1.00 29.70 8 GLY C CA 1
ATOM 1627 C C . GLY C 3 8 ? 17.059 40.932 69.327 1.00 29.82 8 GLY C C 1
ATOM 1628 O O . GLY C 3 8 ? 16.236 41.849 69.346 1.00 33.97 8 GLY C O 1
ATOM 1629 N N . GLN C 3 9 ? 18.375 41.142 69.330 1.00 31.05 9 GLN C N 1
ATOM 1630 C CA . GLN C 3 9 ? 18.960 42.473 69.312 1.00 32.46 9 GLN C CA 1
ATOM 1631 C C . GLN C 3 9 ? 20.259 42.427 68.519 1.00 27.56 9 GLN C C 1
ATOM 1632 O O . GLN C 3 9 ? 20.736 41.361 68.124 1.00 27.26 9 GLN C O 1
ATOM 1638 N N . VAL C 3 10 ? 20.836 43.600 68.295 1.00 29.19 10 VAL C N 1
ATOM 1639 C CA . VAL C 3 10 ? 22.059 43.733 67.514 1.00 27.09 10 VAL C CA 1
ATOM 1640 C C . VAL C 3 10 ? 23.216 43.946 68.474 1.00 28.27 10 VAL C C 1
ATOM 1641 O O . VAL C 3 10 ? 23.181 44.866 69.299 1.00 31.16 10 VAL C O 1
ATOM 1645 N N . THR C 3 11 ? 24.245 43.111 68.368 1.00 23.84 11 THR C N 1
ATOM 1646 C CA . THR C 3 11 ? 25.379 43.159 69.281 1.00 26.64 11 THR C CA 1
ATOM 1647 C C . THR C 3 11 ? 26.585 43.786 68.592 1.00 24.49 11 THR C C 1
ATOM 1648 O O . THR C 3 11 ? 27.014 43.318 67.529 1.00 21.55 11 THR C O 1
ATOM 1652 N N . GLU C 3 12 ? 27.133 44.834 69.202 1.00 24.48 12 GLU C N 1
ATOM 1653 C CA . GLU C 3 12 ? 28.382 45.411 68.723 1.00 23.41 12 GLU C CA 1
ATOM 1654 C C . GLU C 3 12 ? 29.537 44.443 68.961 1.00 23.43 12 GLU C C 1
ATOM 1655 O O . GLU C 3 12 ? 29.678 43.886 70.053 1.00 24.80 12 GLU C O 1
ATOM 1661 N N . VAL C 3 13 ? 30.365 44.233 67.937 1.00 21.35 13 VAL C N 1
ATOM 1662 C CA . VAL C 3 13 ? 31.531 43.365 68.052 1.00 19.75 13 VAL C CA 1
ATOM 1663 C C . VAL C 3 13 ? 32.751 44.140 67.588 1.00 21.18 13 VAL C C 1
ATOM 1664 O O . VAL C 3 13 ? 32.641 45.191 66.949 1.00 21.36 13 VAL C O 1
ATOM 1668 N N . ASP C 3 14 ? 33.927 43.620 67.939 1.00 21.22 14 ASP C N 1
ATOM 1669 C CA . ASP C 3 14 ? 35.176 44.185 67.438 1.00 23.15 14 ASP C CA 1
ATOM 1670 C C . ASP C 3 14 ? 36.077 43.077 66.896 1.00 21.59 14 ASP C C 1
ATOM 1671 O O . ASP C 3 14 ? 35.640 41.931 66.759 1.00 22.20 14 ASP C O 1
ATOM 1676 N N . LYS C 3 15 ? 37.330 43.408 66.578 1.00 22.74 15 LYS C N 1
ATOM 1677 C CA . LYS C 3 15 ? 38.207 42.446 65.919 1.00 24.43 15 LYS C CA 1
ATOM 1678 C C . LYS C 3 15 ? 38.529 41.243 66.793 1.00 25.75 15 LYS C C 1
ATOM 1679 O O . LYS C 3 15 ? 38.949 40.212 66.266 1.00 25.87 15 LYS C O 1
ATOM 1685 N N . ASP C 3 16 ? 38.364 41.359 68.105 1.00 22.24 16 ASP C N 1
ATOM 1686 C CA . ASP C 3 16 ? 38.650 40.265 69.019 1.00 25.66 16 ASP C CA 1
ATOM 1687 C C . ASP C 3 16 ? 37.414 39.462 69.415 1.00 26.28 16 ASP C C 1
ATOM 1688 O O . ASP C 3 16 ? 37.545 38.277 69.745 1.00 25.89 16 ASP C O 1
ATOM 1693 N N . THR C 3 17 ? 36.215 40.048 69.391 1.00 24.86 17 THR C N 1
ATOM 1694 C CA . THR C 3 17 ? 35.044 39.307 69.856 1.00 23.11 17 THR C CA 1
ATOM 1695 C C . THR C 3 17 ? 34.243 38.652 68.737 1.00 21.93 17 THR C C 1
ATOM 1696 O O . THR C 3 17 ? 33.427 37.772 69.030 1.00 23.20 17 THR C O 1
ATOM 1700 N N . PHE C 3 18 ? 34.470 39.043 67.478 1.00 21.13 18 PHE C N 1
ATOM 1701 C CA . PHE C 3 18 ? 33.612 38.610 66.378 1.00 20.32 18 PHE C CA 1
ATOM 1702 C C . PHE C 3 18 ? 33.709 37.107 66.140 1.00 18.78 18 PHE C C 1
ATOM 1703 O O . PHE C 3 18 ? 32.700 36.394 66.178 1.00 21.19 18 PHE C O 1
ATOM 1711 N N . TRP C 3 19 ? 34.901 36.605 65.838 1.00 17.58 19 TRP C N 1
ATOM 1712 C CA . TRP C 3 19 ? 34.983 35.187 65.485 1.00 19.58 19 TRP C CA 1
ATOM 1713 C C . TRP C 3 19 ? 34.568 34.258 66.623 1.00 20.11 19 TRP C C 1
ATOM 1714 O O . TRP C 3 19 ? 33.888 33.254 66.339 1.00 21.93 19 TRP C O 1
ATOM 1725 N N . PRO C 3 20 ? 34.907 34.508 67.893 1.00 18.62 20 PRO C N 1
ATOM 1726 C CA . PRO C 3 20 ? 34.373 33.623 68.946 1.00 21.23 20 PRO C CA 1
ATOM 1727 C C . PRO C 3 20 ? 32.858 33.567 68.971 1.00 20.15 20 PRO C C 1
ATOM 1728 O O . PRO C 3 20 ? 32.287 32.499 69.229 1.00 21.03 20 PRO C O 1
ATOM 1732 N N . ILE C 3 21 ? 32.178 34.680 68.689 1.00 21.16 21 ILE C N 1
ATOM 1733 C CA . ILE C 3 21 ? 30.721 34.650 68.615 1.00 20.62 21 ILE C CA 1
ATOM 1734 C C . ILE C 3 21 ? 30.264 33.784 67.448 1.00 20.72 21 ILE C C 1
ATOM 1735 O O . ILE C 3 21 ? 29.297 33.020 67.561 1.00 20.84 21 ILE C O 1
ATOM 1740 N N . VAL C 3 22 ? 30.934 33.909 66.300 1.00 18.50 22 VAL C N 1
ATOM 1741 C CA . VAL C 3 22 ? 30.616 33.065 65.149 1.00 17.75 22 VAL C CA 1
ATOM 1742 C C . VAL C 3 22 ? 30.791 31.594 65.516 1.00 20.48 22 VAL C C 1
ATOM 1743 O O . VAL C 3 22 ? 29.928 30.759 65.239 1.00 21.31 22 VAL C O 1
ATOM 1747 N N . LYS C 3 23 ? 31.912 31.268 66.161 1.00 19.90 23 LYS C N 1
ATOM 1748 C CA . LYS C 3 23 ? 32.159 29.896 66.602 1.00 22.38 23 LYS C CA 1
ATOM 1749 C C . LYS C 3 23 ? 31.071 29.395 67.543 1.00 25.52 23 LYS C C 1
ATOM 175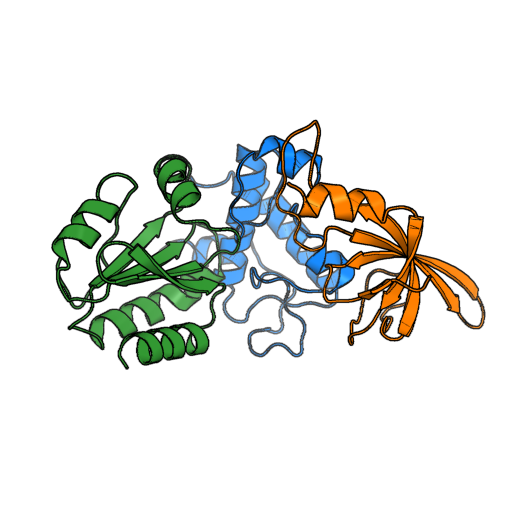0 O O . LYS C 3 23 ? 30.652 28.233 67.453 1.00 26.54 23 LYS C O 1
ATOM 1756 N N . ALA C 3 24 ? 30.610 30.246 68.463 1.00 21.94 24 ALA C N 1
ATOM 1757 C CA . ALA C 3 24 ? 29.604 29.854 69.444 1.00 25.36 24 ALA C CA 1
ATOM 1758 C C . ALA C 3 24 ? 28.197 29.765 68.863 1.00 28.92 24 ALA C C 1
ATOM 1759 O O . ALA C 3 24 ? 27.305 29.203 69.515 1.00 24.37 24 ALA C O 1
ATOM 1761 N N . ALA C 3 25 ? 27.980 30.284 67.653 1.00 24.71 25 ALA C N 1
ATOM 1762 C CA . ALA C 3 25 ? 26.639 30.332 67.080 1.00 27.36 25 ALA C CA 1
ATOM 1763 C C . ALA C 3 25 ? 26.082 28.948 66.757 1.00 24.61 25 ALA C C 1
ATOM 1764 O O . ALA C 3 25 ? 24.861 28.797 66.649 1.00 22.39 25 ALA C O 1
ATOM 1766 N N . GLY C 3 26 ? 26.938 27.948 66.599 1.00 25.37 26 GLY C N 1
ATOM 1767 C CA . GLY C 3 26 ? 26.460 26.601 66.334 1.00 25.70 26 GLY C CA 1
ATOM 1768 C C . GLY C 3 26 ? 25.747 26.519 65.002 1.00 26.12 26 GLY C C 1
ATOM 1769 O O . GLY C 3 26 ? 26.307 26.852 63.949 1.00 27.57 26 GLY C O 1
ATOM 1770 N N . ASP C 3 27 ? 24.494 26.076 65.037 1.00 22.88 27 ASP C N 1
ATOM 1771 C CA . ASP C 3 27 ? 23.667 25.966 63.844 1.00 26.34 27 ASP C CA 1
ATOM 1772 C C . ASP C 3 27 ? 22.911 27.253 63.516 1.00 24.79 27 ASP C C 1
ATOM 1773 O O . ASP C 3 27 ? 22.155 27.276 62.536 1.00 26.16 27 ASP C O 1
ATOM 1778 N N . LYS C 3 28 ? 23.095 28.314 64.300 1.00 21.04 28 LYS C N 1
ATOM 1779 C CA . LYS C 3 28 ? 22.447 29.585 64.009 1.00 21.86 28 LYS C CA 1
ATOM 1780 C C . LYS C 3 28 ? 23.197 30.324 62.908 1.00 24.86 28 LYS C C 1
ATOM 1781 O O . LYS C 3 28 ? 24.434 30.326 62.871 1.00 22.93 28 LYS C O 1
ATOM 1787 N N . ILE C 3 29 ? 22.442 30.970 62.024 1.00 23.49 29 ILE C N 1
ATOM 1788 C CA . ILE C 3 29 ? 23.029 31.864 61.033 1.00 19.93 29 ILE C CA 1
ATOM 1789 C C . ILE C 3 29 ? 23.388 33.188 61.705 1.00 21.04 29 ILE C C 1
ATOM 1790 O O . ILE C 3 29 ? 22.651 33.698 62.562 1.00 19.75 29 ILE C O 1
ATOM 1795 N N . VAL C 3 30 ? 24.540 33.746 61.328 1.00 18.22 30 VAL C N 1
ATOM 1796 C CA . VAL C 3 30 ? 25.011 35.035 61.834 1.00 18.68 30 VAL C CA 1
ATOM 1797 C C . VAL C 3 30 ? 24.946 36.056 60.703 1.00 18.40 30 VAL C C 1
ATOM 1798 O O . VAL C 3 30 ? 25.341 35.766 59.568 1.00 16.81 30 VAL C O 1
ATOM 1802 N N . VAL C 3 31 ? 24.450 37.248 61.014 1.00 17.05 31 VAL C N 1
ATOM 1803 C CA . VAL C 3 31 ? 24.449 38.377 60.087 1.00 15.52 31 VAL C CA 1
ATOM 1804 C C . VAL C 3 31 ? 25.337 39.460 60.674 1.00 17.23 31 VAL C C 1
ATOM 1805 O O . VAL C 3 31 ? 25.291 39.723 61.880 1.00 17.30 31 VAL C O 1
ATOM 1809 N N . LEU C 3 32 ? 26.139 40.097 59.826 1.00 16.34 32 LEU C N 1
ATOM 1810 C CA . LEU C 3 32 ? 27.033 41.153 60.288 1.00 16.55 32 LEU C CA 1
ATOM 1811 C C . LEU C 3 32 ? 26.830 42.414 59.457 1.00 17.12 32 LEU C C 1
ATOM 1812 O O . LEU C 3 32 ? 26.865 42.355 58.226 1.00 17.95 32 LEU C O 1
ATOM 1817 N N . ASP C 3 33 ? 26.624 43.554 60.129 1.00 16.81 33 ASP C N 1
ATOM 1818 C CA . ASP C 3 33 ? 26.525 44.861 59.475 1.00 17.78 33 ASP C CA 1
ATOM 1819 C C . ASP C 3 33 ? 27.873 45.557 59.673 1.00 18.00 33 ASP C C 1
ATOM 1820 O O . ASP C 3 33 ? 28.235 45.909 60.800 1.00 17.13 33 ASP C O 1
ATOM 1825 N N . MET C 3 34 ? 28.642 45.703 58.595 1.00 17.32 34 MET C N 1
ATOM 1826 C CA . MET C 3 34 ? 29.911 46.421 58.661 1.00 16.86 34 MET C CA 1
ATOM 1827 C C . MET C 3 34 ? 29.650 47.873 58.291 1.00 19.13 34 MET C C 1
ATOM 1828 O O . MET C 3 34 ? 29.192 48.164 57.179 1.00 20.00 34 MET C O 1
ATOM 1833 N N . TYR C 3 35 ? 29.899 48.772 59.234 1.00 19.59 35 TYR C N 1
ATOM 1834 C CA . TYR C 3 35 ? 29.532 50.177 59.086 1.00 21.17 35 TYR C CA 1
ATOM 1835 C C . TYR C 3 35 ? 30.731 51.055 59.399 1.00 19.78 35 TYR C C 1
ATOM 1836 O O . TYR C 3 35 ? 31.774 50.582 59.854 1.00 21.19 35 TYR C O 1
ATOM 1845 N N . THR C 3 36 ? 30.578 52.350 59.126 1.00 22.03 36 THR C N 1
ATOM 1846 C CA . THR C 3 36 ? 31.498 53.365 59.616 1.00 21.24 36 THR C CA 1
ATOM 1847 C C . THR C 3 36 ? 30.702 54.484 60.274 1.00 24.64 36 THR C C 1
ATOM 1848 O O . THR C 3 36 ? 29.498 54.644 60.039 1.00 22.05 36 THR C O 1
ATOM 1852 N N . GLN C 3 37 ? 31.412 55.285 61.073 1.00 22.66 37 GLN C N 1
ATOM 1853 C CA . GLN C 3 37 ? 30.761 56.309 61.895 1.00 24.32 37 GLN C CA 1
ATOM 1854 C C . GLN C 3 37 ? 30.079 57.387 61.061 1.00 27.88 37 GLN C C 1
ATOM 1855 O O . GLN C 3 37 ? 29.059 57.939 61.489 1.00 27.13 37 GLN C O 1
ATOM 1861 N N . TRP C 3 38 ? 30.600 57.703 59.874 1.00 23.21 38 TRP C N 1
ATOM 1862 C CA . TRP C 3 38 ? 30.096 58.861 59.140 1.00 24.56 38 TRP C CA 1
ATOM 1863 C C . TRP C 3 38 ? 29.505 58.515 57.774 1.00 25.45 38 TRP C C 1
ATOM 1864 O O . TRP C 3 38 ? 29.395 59.394 56.916 1.00 24.23 38 TRP C O 1
ATOM 1875 N N . CYS C 3 39 ? 29.113 57.264 57.540 1.00 22.72 39 CYS C N 1
ATOM 1876 C CA . CYS C 3 39 ? 28.459 56.899 56.288 1.00 21.48 39 CYS C CA 1
ATOM 1877 C C . CYS C 3 39 ? 26.956 57.098 56.463 1.00 22.40 39 CYS C C 1
ATOM 1878 O O . CYS C 3 39 ? 26.308 56.348 57.196 1.00 23.87 39 CYS C O 1
ATOM 1881 N N . GLY C 3 40 ? 26.402 58.115 55.799 1.00 21.33 40 GLY C N 1
ATOM 1882 C CA . GLY C 3 40 ? 24.990 58.423 55.901 1.00 22.85 40 GLY C CA 1
ATOM 1883 C C . GLY C 3 40 ? 24.066 57.217 55.744 1.00 25.87 40 GLY C C 1
ATOM 1884 O O . GLY C 3 40 ? 23.250 56.919 56.625 1.00 25.73 40 GLY C O 1
ATOM 1885 N N . PRO C 3 41 ? 24.171 56.514 54.611 1.00 23.52 41 PRO C N 1
ATOM 1886 C CA . PRO C 3 41 ? 23.278 55.369 54.372 1.00 26.11 41 PRO C CA 1
ATOM 1887 C C . PRO C 3 41 ? 23.398 54.263 55.412 1.00 24.95 41 PRO C C 1
ATOM 1888 O O . PRO C 3 41 ? 22.412 53.557 55.647 1.00 24.32 41 PRO C O 1
ATOM 1892 N N . SER C 3 42 ? 24.564 54.097 56.040 1.00 24.26 42 SER C N 1
ATOM 1893 C CA . SER C 3 42 ? 24.675 53.179 57.171 1.00 25.82 42 SER C CA 1
ATOM 1894 C C . SER C 3 42 ? 23.659 53.522 58.244 1.00 27.18 42 SER C C 1
ATOM 1895 O O . SER C 3 42 ? 22.998 52.640 58.798 1.00 23.16 42 SER C O 1
ATOM 1898 N N . LYS C 3 43 ? 23.558 54.811 58.576 1.00 23.94 43 LYS C N 1
ATOM 1899 C CA . LYS C 3 43 ? 22.654 55.244 59.628 1.00 24.39 43 LYS C CA 1
ATOM 1900 C C . LYS C 3 43 ? 21.201 55.111 59.194 1.00 25.37 43 LYS C C 1
ATOM 1901 O O . LYS C 3 43 ? 20.330 54.873 60.034 1.00 29.36 43 LYS C O 1
ATOM 1907 N N . VAL C 3 44 ? 20.927 55.224 57.894 1.00 22.65 44 VAL C N 1
ATOM 1908 C CA . VAL C 3 44 ? 19.571 55.029 57.392 1.00 24.70 44 VAL C CA 1
ATOM 1909 C C . VAL C 3 44 ? 19.132 53.581 57.583 1.00 27.71 44 VAL C C 1
ATOM 1910 O O . VAL C 3 44 ? 18.015 53.303 58.045 1.00 26.30 44 VAL C O 1
ATOM 1914 N N . ILE C 3 45 ? 19.992 52.630 57.216 1.00 23.04 45 ILE C N 1
ATOM 1915 C CA . ILE C 3 45 ? 19.551 51.238 57.275 1.00 22.56 45 ILE C CA 1
ATOM 1916 C C . ILE C 3 45 ? 19.671 50.658 58.681 1.00 24.04 45 ILE C C 1
ATOM 1917 O O . ILE C 3 45 ? 19.050 49.622 58.969 1.00 22.00 45 ILE C O 1
ATOM 1922 N N . ALA C 3 46 ? 20.429 51.297 59.575 1.00 23.43 46 ALA C N 1
ATOM 1923 C CA . ALA C 3 46 ? 20.640 50.743 60.914 1.00 25.49 46 ALA C CA 1
ATOM 1924 C C . ALA C 3 46 ? 19.352 50.413 61.668 1.00 26.22 46 ALA C C 1
ATOM 1925 O O . ALA C 3 46 ? 19.273 49.315 62.251 1.00 25.94 46 ALA C O 1
ATOM 1927 N N . PRO C 3 47 ? 18.330 51.281 61.712 1.00 24.99 47 PRO C N 1
ATOM 1928 C CA . PRO C 3 47 ? 17.084 50.887 62.394 1.00 24.19 47 PRO C CA 1
ATOM 1929 C C . PRO C 3 47 ? 16.359 49.748 61.705 1.00 24.45 47 PRO C C 1
ATOM 1930 O O . PRO C 3 47 ? 15.668 48.968 62.377 1.00 27.10 47 PRO C O 1
ATOM 1934 N N . LYS C 3 48 ? 16.460 49.635 60.380 1.00 22.94 48 LYS C N 1
ATOM 1935 C CA . LYS C 3 48 ? 15.844 48.502 59.703 1.00 23.90 48 LYS C CA 1
ATOM 1936 C C . LYS C 3 48 ? 16.591 47.213 60.002 1.00 23.64 48 LYS C C 1
ATOM 1937 O O . LYS C 3 48 ? 15.977 46.138 60.079 1.00 23.14 48 LYS C O 1
ATOM 1943 N N . TYR C 3 49 ? 17.913 47.306 60.154 1.00 22.62 49 TYR C N 1
ATOM 1944 C CA . TYR C 3 49 ? 18.713 46.161 60.585 1.00 23.39 49 TYR C CA 1
ATOM 1945 C C . TYR C 3 49 ? 18.315 45.724 61.986 1.00 23.72 49 TYR C C 1
ATOM 1946 O O . TYR C 3 49 ? 18.221 44.525 62.274 1.00 21.34 49 TYR C O 1
ATOM 1955 N N . LYS C 3 50 ? 18.057 46.687 62.873 1.00 23.50 50 LYS C N 1
ATOM 1956 C CA . LYS C 3 50 ? 17.578 46.342 64.207 1.00 24.91 50 LYS C CA 1
ATOM 1957 C C . LYS C 3 50 ? 16.223 45.636 64.145 1.00 25.16 50 LYS C C 1
ATOM 1958 O O . LYS C 3 50 ? 15.996 44.655 64.867 1.00 24.41 50 LYS C O 1
ATOM 1964 N N . GLU C 3 51 ? 15.312 46.096 63.273 1.00 24.62 51 GLU C N 1
ATOM 1965 C CA . GLU C 3 51 ? 14.012 45.425 63.160 1.00 27.00 51 GLU C CA 1
ATOM 1966 C C . GLU C 3 51 ? 14.151 44.002 62.617 1.00 26.77 51 GLU C C 1
ATOM 1967 O O . GLU C 3 51 ? 13.407 43.094 63.024 1.00 24.17 51 GLU C O 1
ATOM 1973 N N . LEU C 3 52 ? 15.076 43.784 61.676 1.00 25.05 52 LEU C N 1
ATOM 1974 C CA . LEU C 3 52 ? 15.345 42.423 61.224 1.00 24.10 52 LEU C CA 1
ATOM 1975 C C . LEU C 3 52 ? 15.804 41.535 62.375 1.00 24.30 52 LEU C C 1
ATOM 1976 O O . LEU C 3 52 ? 15.427 40.352 62.452 1.00 24.36 52 LEU C O 1
ATOM 1981 N N . SER C 3 53 ? 16.638 42.071 63.268 1.00 21.54 53 SER C N 1
ATOM 1982 C CA . SER C 3 53 ? 17.094 41.260 64.398 1.00 23.40 53 SER C CA 1
ATOM 1983 C C . SER C 3 53 ? 15.944 40.924 65.339 1.00 25.19 53 SER C C 1
ATOM 1984 O O . SER C 3 53 ? 15.934 39.848 65.944 1.00 23.93 53 SER C O 1
ATOM 1987 N N . GLU C 3 54 ? 14.968 41.824 65.467 1.00 23.59 54 GLU C N 1
ATOM 1988 C CA . GLU C 3 54 ? 13.800 41.554 66.294 1.00 24.83 54 GLU C CA 1
ATOM 1989 C C . GLU C 3 54 ? 12.829 40.590 65.622 1.00 26.11 54 GLU C C 1
ATOM 1990 O O . GLU C 3 54 ? 12.086 39.890 66.317 1.00 26.37 54 GLU C O 1
ATOM 1996 N N . LYS C 3 55 ? 12.823 40.523 64.290 1.00 24.06 55 LYS C N 1
ATOM 1997 C CA . LYS C 3 55 ? 12.001 39.522 63.622 1.00 24.02 55 LYS C CA 1
ATOM 1998 C C . LYS C 3 55 ? 12.679 38.159 63.633 1.00 26.13 55 LYS C C 1
ATOM 1999 O O . LYS C 3 55 ? 12.086 37.163 64.061 1.00 24.00 55 LYS C O 1
ATOM 2005 N N . TYR C 3 56 ? 13.931 38.096 63.181 1.00 21.16 56 TYR C N 1
ATOM 2006 C CA . TYR C 3 56 ? 14.616 36.824 62.974 1.00 22.00 56 TYR C CA 1
ATOM 2007 C C . TYR C 3 56 ? 15.334 36.419 64.261 1.00 22.55 56 TYR C C 1
ATOM 2008 O O . TYR C 3 56 ? 16.559 36.417 64.365 1.00 20.84 56 TYR C O 1
ATOM 2017 N N . GLN C 3 57 ? 14.536 36.044 65.260 1.00 23.14 57 GLN C N 1
ATOM 2018 C CA . GLN C 3 57 ? 15.106 35.790 66.579 1.00 22.82 57 GLN C CA 1
ATOM 2019 C C . GLN C 3 57 ? 15.872 34.476 66.665 1.00 23.85 57 GLN C C 1
ATOM 2020 O O . GLN C 3 57 ? 16.539 34.254 67.681 1.00 26.56 57 GLN C O 1
ATOM 2026 N N . ASP C 3 58 ? 15.815 33.626 65.633 1.00 21.24 58 ASP C N 1
ATOM 2027 C CA . ASP C 3 58 ? 16.636 32.421 65.545 1.00 23.67 58 ASP C CA 1
ATOM 2028 C C . ASP C 3 58 ? 17.961 32.658 64.817 1.00 24.34 58 ASP C C 1
ATOM 2029 O O . ASP C 3 58 ? 18.681 31.693 64.539 1.00 23.72 58 ASP C O 1
ATOM 2034 N N . MET C 3 59 ? 18.300 33.912 64.529 1.00 23.09 59 MET C N 1
ATOM 2035 C CA . MET C 3 59 ? 19.570 34.290 63.926 1.00 22.60 59 MET C CA 1
ATOM 2036 C C . MET C 3 59 ? 20.285 35.280 64.835 1.00 19.40 59 MET C C 1
ATOM 2037 O O . MET C 3 59 ? 19.672 35.939 65.675 1.00 20.58 59 MET C O 1
ATOM 2042 N N . VAL C 3 60 ? 21.600 35.378 64.666 1.00 17.08 60 VAL C N 1
ATOM 2043 C CA . VAL C 3 60 ? 22.443 36.224 65.500 1.00 18.65 60 VAL C CA 1
ATOM 2044 C C . VAL C 3 60 ? 22.857 37.431 64.666 1.00 19.52 60 VAL C C 1
ATOM 2045 O O . VAL C 3 60 ? 23.522 37.275 63.636 1.00 19.39 60 VAL C O 1
ATOM 2049 N N . PHE C 3 61 ? 22.472 38.629 65.106 1.00 18.66 61 PHE C N 1
ATOM 2050 C CA . PHE C 3 61 ? 22.751 39.866 64.377 1.00 19.33 61 PHE C CA 1
ATOM 2051 C C . PHE C 3 61 ? 23.849 40.658 65.075 1.00 20.20 61 PHE C C 1
ATOM 2052 O O . PHE C 3 61 ? 23.735 40.964 66.268 1.00 21.93 61 PHE C O 1
ATOM 2060 N N . LEU C 3 62 ? 24.894 41.013 64.318 1.00 18.08 62 LEU C N 1
ATOM 2061 C CA . LEU C 3 62 ? 26.073 41.702 64.829 1.00 17.94 62 LEU C CA 1
ATOM 2062 C C . LEU C 3 62 ? 26.326 42.953 64.001 1.00 16.38 62 LEU C C 1
ATOM 2063 O O . LEU C 3 62 ? 25.862 43.073 62.870 1.00 16.73 62 LEU C O 1
ATOM 2068 N N . LYS C 3 63 ? 27.089 43.877 64.565 1.00 18.84 63 LYS C N 1
ATOM 2069 C CA . LYS C 3 63 ? 27.541 45.031 63.801 1.00 16.76 63 LYS C CA 1
ATOM 2070 C C . LYS C 3 63 ? 28.980 45.334 64.178 1.00 18.04 63 LYS C C 1
ATOM 2071 O O . LYS C 3 63 ? 29.370 45.185 65.341 1.00 19.74 63 LYS C O 1
ATOM 2077 N N . LEU C 3 64 ? 29.763 45.759 63.186 1.00 17.65 64 LEU C N 1
ATOM 2078 C CA . LEU C 3 64 ? 31.190 46.005 63.348 1.00 19.54 64 LEU C CA 1
ATOM 2079 C C . LEU C 3 64 ? 31.522 47.380 62.788 1.00 18.63 64 LEU C C 1
ATOM 2080 O O . LEU C 3 64 ? 31.304 47.638 61.599 1.00 20.13 64 LEU C O 1
ATOM 2085 N N . ASP C 3 65 ? 32.061 48.252 63.635 1.00 19.47 65 ASP C N 1
ATOM 2086 C CA . ASP C 3 65 ? 32.542 49.566 63.207 1.00 20.79 65 ASP C CA 1
ATOM 2087 C C . ASP C 3 65 ? 33.897 49.375 62.535 1.00 19.20 65 ASP C C 1
ATOM 2088 O O . ASP C 3 65 ? 34.869 49.000 63.193 1.00 21.77 65 ASP C O 1
ATOM 2093 N N . CYS C 3 66 ? 33.965 49.608 61.224 1.00 19.55 66 CYS C N 1
ATOM 2094 C CA . CYS C 3 66 ? 35.207 49.423 60.471 1.00 19.48 66 CYS C CA 1
ATOM 2095 C C . CYS C 3 66 ? 36.088 50.671 60.586 1.00 22.74 66 CYS C C 1
ATOM 2096 O O . CYS C 3 66 ? 36.241 51.466 59.659 1.00 23.46 66 CYS C O 1
ATOM 2099 N N . ASN C 3 67 ? 36.676 50.823 61.766 1.00 24.34 67 ASN C N 1
ATOM 2100 C CA . ASN C 3 67 ? 37.569 51.933 62.064 1.00 22.40 67 ASN C CA 1
ATOM 2101 C C . ASN C 3 67 ? 39.011 51.428 62.097 1.00 27.86 67 ASN C C 1
ATOM 2102 O O . ASN C 3 67 ? 39.299 50.279 61.747 1.00 23.13 67 ASN C O 1
ATOM 2107 N N . GLN C 3 68 ? 39.923 52.292 62.554 1.00 26.73 68 GLN C N 1
ATOM 2108 C CA . GLN C 3 68 ? 41.332 51.930 62.567 1.00 26.85 68 GLN C CA 1
ATOM 2109 C C . GLN C 3 68 ? 41.597 50.756 63.501 1.00 23.64 68 GLN C C 1
ATOM 2110 O O . GLN C 3 68 ? 42.349 49.841 63.150 1.00 25.90 68 GLN C O 1
ATOM 2116 N N . ASP C 3 69 ? 40.984 50.755 64.689 1.00 24.95 69 ASP C N 1
ATOM 2117 C CA . ASP C 3 69 ? 41.216 49.668 65.638 1.00 23.40 69 ASP C CA 1
ATOM 2118 C C . ASP C 3 69 ? 40.809 48.316 65.052 1.00 24.58 69 ASP C C 1
ATOM 2119 O O . ASP C 3 69 ? 41.477 47.302 65.290 1.00 25.54 69 ASP C O 1
ATOM 2124 N N . ASN C 3 70 ? 39.712 48.278 64.297 1.00 21.56 70 ASN C N 1
ATOM 2125 C CA . ASN C 3 70 ? 39.149 47.016 63.818 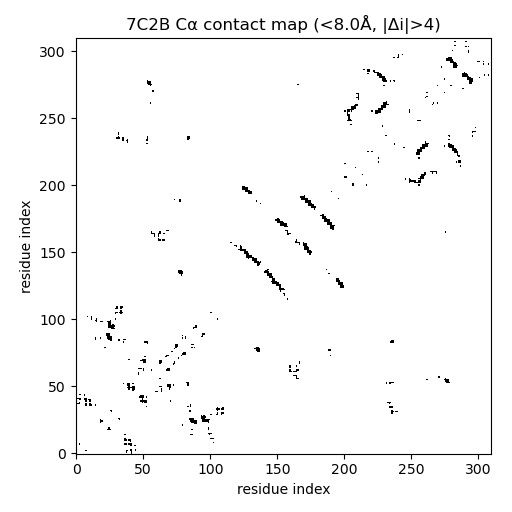1.00 22.14 70 ASN C CA 1
ATOM 2126 C C . ASN C 3 70 ? 39.579 46.676 62.402 1.00 21.98 70 ASN C C 1
ATOM 2127 O O . ASN C 3 70 ? 39.098 45.689 61.831 1.00 20.98 70 ASN C O 1
ATOM 2132 N N . LYS C 3 71 ? 40.487 47.455 61.834 1.00 20.87 71 LYS C N 1
ATOM 2133 C CA . LYS C 3 71 ? 40.918 47.241 60.459 1.00 22.14 71 LYS C CA 1
ATOM 2134 C C . LYS C 3 71 ? 41.411 45.825 60.169 1.00 20.83 71 LYS C C 1
ATOM 2135 O O . LYS C 3 71 ? 41.093 45.314 59.084 1.00 21.42 71 LYS C O 1
ATOM 2141 N N . PRO C 3 72 ? 42.154 45.139 61.055 1.00 21.98 72 PRO C N 1
ATOM 2142 C CA . PRO C 3 72 ? 42.554 43.761 60.721 1.00 23.18 72 PRO C CA 1
ATOM 2143 C C . PRO C 3 72 ? 41.374 42.856 60.403 1.00 21.67 72 PRO C C 1
ATOM 2144 O O . PRO C 3 72 ? 41.456 42.038 59.480 1.00 21.82 72 PRO C O 1
ATOM 2148 N N . LEU C 3 73 ? 40.271 42.990 61.133 1.00 20.21 73 LEU C N 1
ATOM 2149 C CA . LEU C 3 73 ? 39.102 42.161 60.852 1.00 21.34 73 LEU C CA 1
ATOM 2150 C C . LEU C 3 73 ? 38.378 42.649 59.605 1.00 18.44 73 LEU C C 1
ATOM 2151 O O . LEU C 3 73 ? 37.911 41.842 58.803 1.00 16.42 73 LEU C O 1
ATOM 2156 N N . ALA C 3 74 ? 38.271 43.966 59.420 1.00 19.83 74 ALA C N 1
ATOM 2157 C CA . ALA C 3 74 ? 37.714 44.474 58.169 1.00 19.35 74 ALA C CA 1
ATOM 2158 C C . ALA C 3 74 ? 38.476 43.926 56.963 1.00 21.38 74 ALA C C 1
ATOM 2159 O O . ALA C 3 74 ? 37.868 43.500 55.970 1.00 21.19 74 ALA C O 1
ATOM 2161 N N . LYS C 3 75 ? 39.809 43.922 57.033 1.00 18.15 75 LYS C N 1
ATOM 2162 C CA . LYS C 3 75 ? 40.601 43.426 55.912 1.00 20.15 75 LYS C CA 1
ATOM 2163 C C . LYS C 3 75 ? 40.392 41.932 55.708 1.00 21.49 75 LYS C C 1
ATOM 2164 O O . LYS C 3 75 ? 40.308 41.458 54.570 1.00 21.01 75 LYS C O 1
ATOM 2170 N N . GLU C 3 76 ? 40.320 41.174 56.799 1.00 19.16 76 GLU C N 1
ATOM 2171 C CA . GLU C 3 76 ? 40.124 39.730 56.679 1.00 20.12 76 GLU C CA 1
ATOM 2172 C C . GLU C 3 76 ? 38.756 39.396 56.085 1.00 20.57 76 GLU C C 1
ATOM 2173 O O . GLU C 3 76 ? 38.648 38.533 55.206 1.00 19.81 76 GLU C O 1
ATOM 2179 N N . LEU C 3 77 ? 37.697 40.080 56.533 1.00 18.00 77 LEU C N 1
ATOM 2180 C CA . LEU C 3 77 ? 36.368 39.787 56.001 1.00 20.20 77 LEU C CA 1
ATOM 2181 C C . LEU C 3 77 ? 36.209 40.293 54.576 1.00 21.15 77 LEU C C 1
ATOM 2182 O O . LEU C 3 77 ? 35.457 39.707 53.791 1.00 19.62 77 LEU C O 1
ATOM 2187 N N . GLY C 3 78 ? 36.895 41.376 54.227 1.00 19.44 78 GLY C N 1
ATOM 2188 C CA . GLY C 3 78 ? 36.719 41.987 52.923 1.00 22.18 78 GLY C CA 1
ATOM 2189 C C . GLY C 3 78 ? 35.619 43.035 52.893 1.00 21.36 78 GLY C C 1
ATOM 2190 O O . GLY C 3 78 ? 34.434 42.705 53.011 1.00 19.27 78 GLY C O 1
ATOM 2191 N N . ILE C 3 79 ? 35.976 44.305 52.737 1.00 20.35 79 ILE C N 1
ATOM 2192 C CA . ILE C 3 79 ? 34.943 45.336 52.606 1.00 19.64 79 ILE C CA 1
ATOM 2193 C C . ILE C 3 79 ? 35.493 46.469 51.748 1.00 23.26 79 ILE C C 1
ATOM 2194 O O . ILE C 3 79 ? 36.644 46.888 51.921 1.00 20.20 79 ILE C O 1
ATOM 2199 N N . ARG C 3 80 ? 34.680 46.920 50.785 1.00 19.06 80 ARG C N 1
ATOM 2200 C CA . ARG C 3 80 ? 35.006 48.075 49.953 1.00 22.48 80 ARG C CA 1
ATOM 2201 C C . ARG C 3 80 ? 33.866 49.089 49.993 1.00 20.69 80 ARG C C 1
ATOM 2202 O O . ARG C 3 80 ? 34.098 50.278 50.198 1.00 20.29 80 ARG C O 1
ATOM 2210 N N . VAL C 3 81 ? 32.642 48.626 49.804 1.00 19.17 81 VAL C N 1
ATOM 2211 C CA . VAL C 3 81 ? 31.439 49.447 49.910 1.00 20.36 81 VAL C CA 1
ATOM 2212 C C . VAL C 3 81 ? 30.989 49.491 51.364 1.00 21.94 81 VAL C C 1
ATOM 2213 O O . VAL C 3 81 ? 31.003 48.471 52.061 1.00 19.81 81 VAL C O 1
ATOM 2217 N N . VAL C 3 82 ? 30.579 50.661 51.833 1.00 17.99 82 VAL C N 1
ATOM 2218 C CA . VAL C 3 82 ? 29.934 50.804 53.139 1.00 19.35 82 VAL C CA 1
ATOM 2219 C C . VAL C 3 82 ? 28.493 51.235 52.891 1.00 22.36 82 VAL C C 1
ATOM 2220 O O . VAL C 3 82 ? 28.272 52.190 52.145 1.00 20.80 82 VAL C O 1
ATOM 2224 N N . PRO C 3 83 ? 27.484 50.555 53.467 1.00 20.75 83 PRO C N 1
ATOM 2225 C CA . PRO C 3 83 ? 27.629 49.335 54.268 1.00 20.64 83 PRO C CA 1
ATOM 2226 C C . PRO C 3 83 ? 27.913 48.110 53.453 1.00 18.80 83 PRO C C 1
ATOM 2227 O O . PRO C 3 83 ? 27.633 48.054 52.253 1.00 21.22 83 PRO C O 1
ATOM 2231 N N . THR C 3 84 ? 28.453 47.107 54.133 1.00 19.33 84 THR C N 1
ATOM 2232 C CA . THR C 3 84 ? 28.481 45.754 53.613 1.00 17.58 84 THR C CA 1
ATOM 2233 C C . THR C 3 84 ? 27.915 44.828 54.678 1.00 16.89 84 THR C C 1
ATOM 2234 O O . THR C 3 84 ? 28.210 44.985 55.864 1.00 18.05 84 THR C O 1
ATOM 2238 N N . PHE C 3 85 ? 27.069 43.899 54.255 1.00 17.84 85 PHE C N 1
ATOM 2239 C CA . PHE C 3 85 ? 26.538 42.865 55.139 1.00 17.78 85 PHE C CA 1
ATOM 2240 C C . PHE C 3 85 ? 27.167 41.520 54.808 1.00 16.57 85 PHE C C 1
ATOM 2241 O O . PHE C 3 85 ? 27.349 41.178 53.637 1.00 18.51 85 PHE C O 1
ATOM 2249 N N . LYS C 3 86 ? 27.512 40.771 55.847 1.00 16.58 86 LYS C N 1
ATOM 2250 C CA . LYS C 3 86 ? 27.971 39.399 55.697 1.00 16.82 86 LYS C CA 1
ATOM 2251 C C . LYS C 3 86 ? 26.974 38.473 56.362 1.00 16.96 86 LYS C C 1
ATOM 2252 O O . LYS C 3 86 ? 26.433 38.790 57.425 1.00 17.15 86 LYS C O 1
ATOM 2258 N N . ILE C 3 87 ? 26.774 37.311 55.755 1.00 16.32 87 ILE C N 1
ATOM 2259 C CA . ILE C 3 87 ? 26.000 36.231 56.349 1.00 15.17 87 ILE C CA 1
ATOM 2260 C C . ILE C 3 87 ? 26.942 35.055 56.549 1.00 16.78 87 ILE C C 1
ATOM 2261 O O . ILE C 3 87 ? 27.660 34.663 55.620 1.00 15.91 87 ILE C O 1
ATOM 2266 N N . LEU C 3 88 ? 26.961 34.512 57.763 1.00 17.06 88 LEU C N 1
ATOM 2267 C CA . LEU C 3 88 ? 27.898 33.450 58.116 1.00 17.42 88 LEU C CA 1
ATOM 2268 C C . LEU C 3 88 ? 27.150 32.214 58.590 1.00 17.10 88 LEU C C 1
ATOM 2269 O O . LEU C 3 88 ? 26.201 32.313 59.374 1.00 17.39 88 LEU C O 1
ATOM 2274 N N . LYS C 3 89 ? 27.588 31.058 58.102 1.00 17.88 89 LYS C N 1
ATOM 2275 C CA . LYS C 3 89 ? 27.143 29.756 58.577 1.00 18.34 89 LYS C CA 1
ATOM 2276 C C . LYS C 3 89 ? 28.373 28.908 58.842 1.00 17.64 89 LYS C C 1
ATOM 2277 O O . LYS C 3 89 ? 29.338 28.972 58.081 1.00 17.94 89 LYS C O 1
ATOM 2283 N N . ASP C 3 90 ? 28.329 28.080 59.883 1.00 19.08 90 ASP C N 1
ATOM 2284 C CA . ASP C 3 90 ? 29.380 27.081 60.097 1.00 19.35 90 ASP C CA 1
ATOM 2285 C C . ASP C 3 90 ? 30.779 27.681 59.930 1.00 19.31 90 ASP C C 1
ATOM 2286 O O . ASP C 3 90 ? 31.586 27.248 59.098 1.00 18.43 90 ASP C O 1
ATOM 2291 N N . ASN C 3 91 ? 31.035 28.715 60.726 1.00 18.66 91 ASN C N 1
ATOM 2292 C CA . ASN C 3 91 ? 32.351 29.324 60.903 1.00 19.22 91 ASN C CA 1
ATOM 2293 C C . ASN C 3 91 ? 32.876 30.043 59.658 1.00 17.16 91 ASN C C 1
ATOM 2294 O O . ASN C 3 91 ? 34.072 30.332 59.583 1.00 18.24 91 ASN C O 1
ATOM 2299 N N . LYS C 3 92 ? 32.040 30.362 58.666 1.00 17.13 92 LYS C N 1
ATOM 2300 C CA . LYS C 3 92 ? 32.571 31.077 57.506 1.00 16.44 92 LYS C CA 1
ATOM 2301 C C . LYS C 3 92 ? 31.538 32.030 56.907 1.00 18.95 92 LYS C C 1
ATOM 2302 O O . LYS C 3 92 ? 30.330 31.851 57.064 1.00 16.38 92 LYS C O 1
ATOM 2308 N N . VAL C 3 93 ? 32.037 33.034 56.174 1.00 17.87 93 VAL C N 1
ATOM 2309 C CA . VAL C 3 93 ? 31.163 33.859 55.342 1.00 16.70 93 VAL C CA 1
ATOM 2310 C C . VAL C 3 93 ? 30.653 33.027 54.167 1.00 19.17 93 VAL C C 1
ATOM 2311 O O . VAL C 3 93 ? 31.442 32.423 53.426 1.00 19.16 93 VAL C O 1
ATOM 2315 N N . VAL C 3 94 ? 29.332 33.003 53.978 1.00 18.39 94 VAL C N 1
ATOM 2316 C CA . VAL C 3 94 ? 28.738 32.340 52.826 1.00 20.14 94 VAL C CA 1
ATOM 2317 C C . VAL C 3 94 ? 28.133 33.316 51.823 1.00 23.76 94 VAL C C 1
ATOM 2318 O O . VAL C 3 94 ? 27.949 32.938 50.654 1.00 20.00 94 VAL C O 1
ATOM 2322 N N . LYS C 3 95 ? 27.833 34.547 52.230 1.00 20.46 95 LYS C N 1
ATOM 2323 C CA . LYS C 3 95 ? 27.132 35.503 51.386 1.00 21.73 95 LYS C CA 1
ATOM 2324 C C . LYS C 3 95 ? 27.518 36.905 51.825 1.00 18.78 95 LYS C C 1
ATOM 2325 O O . LYS C 3 95 ? 27.707 37.159 53.020 1.00 19.41 95 LYS C O 1
ATOM 2331 N N . GLU C 3 96 ? 27.578 37.827 50.867 1.00 19.80 96 GLU C N 1
ATOM 2332 C CA . GLU C 3 96 ? 27.703 39.243 51.200 1.00 19.98 96 GLU C CA 1
ATOM 2333 C C . GLU C 3 96 ? 26.676 40.052 50.417 1.00 20.40 96 GLU C C 1
ATOM 2334 O O . GLU C 3 96 ? 26.230 39.643 49.342 1.00 24.42 96 GLU C O 1
ATOM 2340 N N . VAL C 3 97 ? 26.259 41.179 51.000 1.00 19.64 97 VAL C N 1
ATOM 2341 C CA . VAL C 3 97 ? 25.421 42.181 50.337 1.00 22.69 97 VAL C CA 1
ATOM 2342 C C . VAL C 3 97 ? 26.086 43.538 50.539 1.00 21.67 97 VAL C C 1
ATOM 2343 O O . VAL C 3 97 ? 26.387 43.921 51.674 1.00 20.35 97 VAL C O 1
ATOM 2347 N N . THR C 3 98 ? 26.338 44.254 49.445 1.00 22.31 98 THR C N 1
ATOM 2348 C CA . THR C 3 98 ? 26.966 45.571 49.525 1.00 23.23 98 THR C CA 1
ATOM 2349 C C . THR C 3 98 ? 25.909 46.658 49.369 1.00 25.27 98 THR C C 1
ATOM 2350 O O . THR C 3 98 ? 24.926 46.486 48.649 1.00 25.83 98 THR C O 1
ATOM 2354 N N . GLY C 3 99 ? 26.104 47.775 50.069 1.00 22.26 99 GLY C N 1
ATOM 2355 C CA . GLY C 3 99 ? 25.201 48.907 49.948 1.00 23.47 99 GLY C CA 1
ATOM 2356 C C . GLY C 3 99 ? 24.091 48.889 50.977 1.00 25.87 99 GLY C C 1
ATOM 2357 O O . GLY C 3 99 ? 23.918 47.945 51.750 1.00 28.47 99 GLY C O 1
ATOM 2358 N N . ALA C 3 100 ? 23.297 49.949 50.971 1.00 25.75 100 ALA C N 1
ATOM 2359 C CA . ALA C 3 100 ? 22.217 50.110 51.948 1.00 28.93 100 ALA C CA 1
ATOM 2360 C C . ALA C 3 100 ? 20.890 49.668 51.354 1.00 31.52 100 ALA C C 1
ATOM 2361 O O . ALA C 3 100 ? 19.885 50.367 51.387 1.00 39.80 100 ALA C O 1
ATOM 2363 N N . LYS C 3 101 ? 20.892 48.447 50.835 1.00 34.83 101 LYS C N 1
ATOM 2364 C CA . LYS C 3 101 ? 19.805 47.923 50.017 1.00 37.47 101 LYS C CA 1
ATOM 2365 C C . LYS C 3 101 ? 18.971 46.976 50.878 1.00 29.18 101 LYS C C 1
ATOM 2366 O O . LYS C 3 101 ? 19.238 45.777 50.932 1.00 33.84 101 LYS C O 1
ATOM 2372 N N . TYR C 3 102 ? 17.945 47.518 51.541 1.00 29.41 102 TYR C N 1
ATOM 2373 C CA . TYR C 3 102 ? 17.189 46.718 52.505 1.00 32.01 102 TYR C CA 1
ATOM 2374 C C . TYR C 3 102 ? 16.596 45.472 51.856 1.00 29.06 102 TYR C C 1
ATOM 2375 O O . TYR C 3 102 ? 16.720 44.367 52.392 1.00 26.78 102 TYR C O 1
ATOM 2384 N N . GLU C 3 103 ? 15.947 45.628 50.700 1.00 29.07 103 GLU C N 1
ATOM 2385 C CA . GLU C 3 103 ? 15.353 44.468 50.033 1.00 30.09 103 GLU C CA 1
ATOM 2386 C C . GLU C 3 103 ? 16.408 43.450 49.612 1.00 28.54 103 GLU C C 1
ATOM 2387 O O . GLU C 3 103 ? 16.133 42.248 49.608 1.00 26.58 103 GLU C O 1
ATOM 2393 N N . ASP C 3 104 ? 17.616 43.899 49.257 1.00 29.23 104 ASP C N 1
ATOM 2394 C CA . ASP C 3 104 ? 18.671 42.946 48.922 1.00 29.91 104 ASP C CA 1
ATOM 2395 C C . ASP C 3 104 ? 19.116 42.170 50.156 1.00 24.60 104 ASP C C 1
ATOM 2396 O O . ASP C 3 104 ? 19.351 40.957 50.083 1.00 26.94 104 ASP C O 1
ATOM 2401 N N . LEU C 3 105 ? 19.225 42.851 51.297 1.00 25.02 105 LEU C N 1
ATOM 2402 C CA . LEU C 3 105 ? 19.589 42.173 52.537 1.00 25.73 105 LEU C CA 1
ATOM 2403 C C . LEU C 3 105 ? 18.518 41.170 52.942 1.00 25.33 105 LEU C C 1
ATOM 2404 O O . LEU C 3 105 ? 18.819 40.019 53.289 1.00 23.41 105 LEU C O 1
ATOM 2409 N N . LEU C 3 106 ? 17.253 41.593 52.899 1.00 24.70 106 LEU C N 1
ATOM 2410 C CA . LEU C 3 106 ? 16.153 40.684 53.211 1.00 24.22 106 LEU C CA 1
ATOM 2411 C C . LEU C 3 106 ? 16.192 39.439 52.329 1.00 24.85 106 LEU C C 1
ATOM 2412 O O . LEU C 3 106 ? 16.100 38.311 52.826 1.00 24.66 106 LEU C O 1
ATOM 2417 N N . ALA C 3 107 ? 16.341 39.625 51.015 1.00 25.40 107 ALA C N 1
ATOM 2418 C CA . ALA C 3 107 ? 16.358 38.489 50.099 1.00 24.96 107 ALA C CA 1
ATOM 2419 C C . ALA C 3 107 ? 17.526 37.554 50.386 1.00 24.32 107 ALA C C 1
ATOM 2420 O O . ALA C 3 107 ? 17.405 36.334 50.231 1.00 26.70 107 ALA C O 1
ATOM 2422 N N . ALA C 3 108 ? 18.667 38.106 50.800 1.00 25.94 108 ALA C N 1
ATOM 2423 C CA . ALA C 3 108 ? 19.833 37.278 51.087 1.00 24.58 108 ALA C CA 1
ATOM 2424 C C . ALA C 3 108 ? 19.637 36.484 52.372 1.00 23.69 108 ALA C C 1
ATOM 2425 O O . ALA C 3 108 ? 20.049 35.319 52.463 1.00 24.49 108 ALA C O 1
ATOM 2427 N N . ILE C 3 109 ? 19.014 37.101 53.377 1.00 22.69 109 ILE C N 1
ATOM 2428 C CA . ILE C 3 109 ? 18.666 36.372 54.595 1.00 22.69 109 ILE C CA 1
ATOM 2429 C C . ILE C 3 109 ? 17.711 35.231 54.266 1.00 25.96 109 ILE C C 1
ATOM 2430 O O . ILE C 3 109 ? 17.902 34.086 54.693 1.00 24.14 109 ILE C O 1
ATOM 2435 N N . GLU C 3 110 ? 16.676 35.526 53.482 1.00 25.90 110 GLU C N 1
ATOM 2436 C CA . GLU C 3 110 ? 15.703 34.500 53.120 1.00 24.52 110 GLU C CA 1
ATOM 2437 C C . GLU C 3 110 ? 16.348 33.380 52.317 1.00 26.98 110 GLU C C 1
ATOM 2438 O O . GLU C 3 110 ? 16.042 32.198 52.526 1.00 26.10 110 GLU C O 1
ATOM 2444 N N . ALA C 3 111 ? 17.253 33.729 51.399 1.00 29.24 111 ALA C N 1
ATOM 2445 C CA . ALA C 3 111 ? 17.964 32.709 50.634 1.00 26.92 111 ALA C CA 1
ATOM 2446 C C . ALA C 3 111 ? 18.841 31.856 51.539 1.00 28.52 111 ALA C C 1
ATOM 2447 O O . ALA C 3 111 ? 18.903 30.630 51.381 1.00 28.33 111 ALA C O 1
ATOM 2449 N N . ALA C 3 112 ? 19.510 32.483 52.512 1.00 26.19 112 ALA C N 1
ATOM 2450 C CA . ALA C 3 112 ? 20.375 31.736 53.421 1.00 25.43 112 ALA C CA 1
ATOM 2451 C C . ALA C 3 112 ? 19.580 30.777 54.301 1.00 26.91 112 ALA C C 1
ATOM 2452 O O . ALA C 3 112 ? 20.115 29.757 54.746 1.00 25.30 112 ALA C O 1
ATOM 2454 N N . ARG C 3 113 ? 18.320 31.100 54.581 1.00 26.35 113 ARG C N 1
ATOM 2455 C CA . ARG C 3 113 ? 17.484 30.264 55.430 1.00 24.31 113 ARG C CA 1
ATOM 2456 C C . ARG C 3 113 ? 16.892 29.080 54.679 1.00 30.79 113 ARG C C 1
ATOM 2457 O O . ARG C 3 113 ? 16.488 28.104 55.318 1.00 30.90 113 ARG C O 1
ATOM 2465 N N . SER C 3 114 ? 16.837 29.142 53.348 1.00 33.46 114 SER C N 1
ATOM 2466 C CA . SER C 3 114 ? 16.238 28.078 52.532 1.00 34.25 114 SER C CA 1
ATOM 2467 C C . SER C 3 114 ? 17.164 26.874 52.365 1.00 38.77 114 SER C C 1
ATOM 2468 O O . SER C 3 114 ? 18.388 26.996 52.486 1.00 42.10 114 SER C O 1
#

Sequence (310 aa):
TEPSEKSVEIMRKFSEQYARRSGTYFCVDKGVTSVVIKGLAEHKDSYGAPLCPCRHYDDKAAEVGQGFWNCPCVPMRERKECHCMLFLTPDNDFAGKDQTITSDEIKETTANTEEDEKAKEKIGARVRVTVPLKVYHVVRVPEVELMGMEGFIKDYVVLWKGKKISANLPFKVQFVKEIEGRGPVKFFTHLKEDEFELIDVTVGQVTEVDKDTFWPIVKAAGDKIVVLDMYTQWCGPSKVIAPKYKELSEKYQDMVFLKLDCNQDNKPLAKELGIRVVPTFKILKDNKVVKEVTGAKYEDLLAAIEAARS

InterPro domains:
  IPR004209 Ferredoxin thioredoxin reductase catalytic beta subunit [PF02943] (41-141)
  IPR004209 Ferredoxin thioredoxin reductase catalytic beta subunit [PTHR35113] (2-146)
  IPR036644 Ferredoxin thioredoxin reductase catalytic beta subunit superfamily [G3DSA:3.90.460.10] (31-146)
  IPR036644 Ferredoxin thioredoxin reductase catalytic beta subunit superfamily [SSF57662] (38-143)

Radius of gyration: 21.02 Å; Cα contacts (8 Å, |Δi|>4): 597; chains: 3; bounding box: 41×50×58 Å

GO terms:
  GO:0103012 ferredoxin-thioredoxin reductase activity (F, IDA)
  GO:0009507 chloroplast (C, HDA)
  GO:0009570 chloroplast stroma (C, HDA)
  GO:0009941 chloroplast envelope (C, HDA)
  GO:0005515 protein binding (F, IPI)

B-factor: mean 28.38, std 9.77, range [14.45, 84.81]

Solvent-accessible surface area: 15757 Å² total; per-residue (Å²): 126,114,11,54,154,161,14,16,64,89,8,32,104,28,0,33,73,25,0,158,153,18,33,0,62,1,9,102,84,26,12,8,0,0,10,1,0,12,0,1,0,22,30,82,68,67,74,46,10,15,0,6,4,0,15,14,5,64,41,40,76,4,2,44,32,45,19,4,3,43,20,30,11,5,11,4,102,11,26,53,95,24,68,6,34,1,4,8,35,90,123,59,133,123,20,23,180,48,46,83,0,69,56,102,52,4,129,124,63,26,76,200,118,140,107,21,103,117,4,100,124,63,68,47,30,125,0,77,1,48,48,104,14,102,0,65,60,7,91,192,21,114,92,4,78,0,100,43,32,75,13,69,0,97,47,10,40,13,96,81,165,62,106,107,7,15,12,61,8,21,8,68,0,19,1,79,73,123,32,178,92,94,23,94,14,129,13,67,0,34,0,77,111,96,11,22,78,70,31,161,94,86,57,14,80,25,32,90,6,57,89,102,62,0,78,79,30,6,155,87,14,47,149,94,23,2,0,0,6,0,42,22,77,24,0,0,3,5,97,53,1,46,74,80,4,108,104,2,0,76,142,22,96,79,2,4,2,0,65,0,32,11,64,121,104,12,32,82,5,0,139,121,19,32,7,112,37,2,1,1,0,8,1,1,67,95,93,114,53,67,75,94,17,42,11,40,102,62,118,71,0,45,61,12,0,89,50,3,98,124

Foldseek 3Di:
DWFDPVLLVVLQVVQLVVLVVLVFAAFPQCLLLLVQSRQQRVCCVPQVFRFGSPDDDDDSVVCVVVPQRGPVHPCCVPVVDDPSRNTHHPPDPRGDDDSHDDPVNSCVSPVD/DVVLVVVQVQAFFKKAFADWDWDQPFPPPRIDTRHGFIWGFNGFDQDDPRHGHDDQQRTWTWGWDQDVPPGTGIDIDGHDDVGIDTDD/DQFLFEAEDAQPRPLVVLVVLAQAKEKEKEAEDPDVLSVVLVVVLGVVRNVPRSHHHYYYHCDPRRVVVCVVLDDDAPTKMFMDGPRDTDDMDHDSDSVVVVVVVVVVVD